Protein AF-A0A7S3PUD4-F1 (afdb_monomer_lite)

Secondary structure (DSSP, 8-state):
---HHHHIIIIIIIHHHHHHHHHHHHHHHHHHH-SSSHHHHHHHHHHHHHHHHHHHHHHHHHHHHHH-BPPPEEEPBPPTT-----TTSSB-EEE-TTS-EEE-TT-SSS-TT-EEEEEPHHHHHT-TT--S-SEEEETTS-B-SHHHHHHHHHHHHHHHHHHHHHH--PPPTT---TT-HHHHHHHHHHHHH---S-S--HHHHHHH-THHHHHHHHHHHHHHHHHHHHHHHHHHHHHHHTTT-TTT--HHHHHHHHHHHHHHHHHHHHHHHHHHHHH-HHHHHHHHTTHHHHHHHHHHHHHHHHHHHHT-TTS---STTTTTS----

Foldseek 3Di:
DDDPVVCCCVCPVVVVVVVVPQQPVVLVQQCQQCVLQNLQSSLLSCLVQLQCLLCVLVLLVVQLVVQWFDFDAQAAADDPPDPDPPLQHHFDWDADPVRWIFTDPSHPTDDGGFTWDWDAPVNCLVVVVHPPHTHITGPPRIDSSNVVSVVVVVVVVVVVRVVCVVPDDHDDPLDDDPVDPVRSVVVVVCVVVVCPPPPDDPCCCCPVHCVNVVVVVLVVVVCCVLVVCLVCQLVCLCVVPCVVCVPQSHSVNSSNVSSVSSNVSSVCSNVLSVVCSVQDDVVSSVVVVVVVVVVVCVLVVLVVLLVVVVVCVDDDDDCVSVSSHPPHD

InterPro domains:
  IPR036259 MFS transporter superfamily [SSF103473] (2-64)
  IPR036259 MFS transporter superfamily [SSF103473] (144-302)
  IPR052983 Major Facilitator Superfamily Riboflavin Transporter [PTHR43385] (6-287)

Sequence (329 aa):
MHSLPLVYLGYGLFGGIGWGLMYLAPVTTVMKFFPDKRGLATGISLSAFGVGAALAPSLIDAALDFFFIAPEFIGPLKSIGSNVDTVNQFVDLATLSDGSQVISETSQLGTAGDHVVVATDKDLLRLPHITSGPGVYAIESGNNGTAQSLGVLGIFYGILGTLGSRLMKVPHPEWVPVWDKQISDEIKESSKVSNNNAGLEANYVTTNTLQYPLLWLAVFGNATGGLALLSSSKLMMTDIWADLAPDIVTSSFATGYVSSLGIGMALGRFGWAAMSDRLGRKNTYALFGLGIPIVGLAPTLCHTSIDTVSGLQGMNSNVLPMLATFYGG

Radius of gyration: 27.94 Å; chains: 1; bounding box: 64×55×84 Å

pLDDT: mean 72.75, std 13.71, range [28.3, 91.38]

Organism: NCBI:txid122233

Structure (mmCIF, N/CA/C/O backbone):
data_AF-A0A7S3PUD4-F1
#
_entry.id   AF-A0A7S3PUD4-F1
#
loop_
_atom_site.group_PDB
_atom_site.id
_atom_site.type_symbol
_atom_site.label_atom_id
_atom_site.label_alt_id
_atom_site.label_comp_id
_atom_site.label_asym_id
_atom_site.label_entity_id
_atom_site.label_seq_id
_atom_site.pdbx_PDB_ins_code
_atom_site.Cartn_x
_atom_site.Cartn_y
_atom_site.Cartn_z
_atom_site.occupancy
_atom_site.B_iso_or_equiv
_atom_site.auth_seq_id
_atom_site.auth_comp_id
_atom_site.auth_asym_id
_atom_site.auth_atom_id
_atom_site.pdbx_PDB_model_num
ATOM 1 N N . MET A 1 1 ? -3.902 -15.412 23.819 1.00 42.22 1 MET A N 1
ATOM 2 C CA . MET A 1 1 ? -2.611 -14.684 23.980 1.00 42.22 1 MET A CA 1
ATOM 3 C C . MET A 1 1 ? -2.106 -14.176 22.630 1.00 42.22 1 MET A C 1
ATOM 5 O O . MET A 1 1 ? -1.757 -14.983 21.777 1.00 42.22 1 MET A O 1
ATOM 9 N N . HIS A 1 2 ? -2.069 -12.859 22.420 1.00 61.97 2 HIS A N 1
ATOM 10 C CA . HIS A 1 2 ? -1.550 -12.249 21.188 1.00 61.97 2 HIS A CA 1
ATOM 11 C C . HIS A 1 2 ? -0.042 -11.982 21.330 1.00 61.97 2 HIS A C 1
ATOM 13 O O . HIS A 1 2 ? 0.381 -11.336 22.284 1.00 61.97 2 HIS A O 1
ATOM 19 N N . SER A 1 3 ? 0.781 -12.499 20.410 1.00 78.50 3 SER A N 1
ATOM 20 C CA . SER A 1 3 ? 2.247 -12.381 20.466 1.00 78.50 3 SER A CA 1
ATOM 21 C C . SER A 1 3 ? 2.754 -11.329 19.481 1.00 78.50 3 SER A C 1
ATOM 23 O O . SER A 1 3 ? 2.718 -11.540 18.267 1.00 78.50 3 SER A O 1
ATOM 25 N N . LEU A 1 4 ? 3.264 -10.209 20.004 1.00 82.25 4 LEU A N 1
ATOM 26 C CA . LEU A 1 4 ? 3.878 -9.141 19.205 1.00 82.25 4 LEU A CA 1
ATOM 27 C C . LEU A 1 4 ? 5.005 -9.657 18.284 1.00 82.25 4 LEU A C 1
ATOM 29 O O . LEU A 1 4 ? 4.974 -9.336 17.096 1.00 82.25 4 LEU A O 1
ATOM 33 N N . PRO A 1 5 ? 5.954 -10.503 18.744 1.00 87.50 5 PRO A N 1
ATOM 34 C CA . PRO A 1 5 ? 6.977 -11.077 17.866 1.00 87.50 5 PRO A CA 1
ATOM 35 C C . PRO A 1 5 ? 6.418 -11.810 16.642 1.00 87.50 5 PRO A C 1
ATOM 37 O O . PRO A 1 5 ? 6.989 -11.720 15.557 1.00 87.50 5 PRO A O 1
ATOM 40 N N . LEU A 1 6 ? 5.287 -12.507 16.792 1.00 84.88 6 LEU A N 1
ATOM 41 C CA . LEU A 1 6 ? 4.667 -13.236 15.688 1.00 84.88 6 LEU A CA 1
ATOM 42 C C . LEU A 1 6 ? 4.062 -12.284 14.647 1.00 84.88 6 LEU A C 1
ATOM 44 O O . LEU A 1 6 ? 4.113 -12.574 13.455 1.00 84.88 6 LEU A O 1
ATOM 48 N N . VAL A 1 7 ? 3.558 -11.124 15.080 1.00 83.19 7 VAL A N 1
ATOM 49 C CA . VAL A 1 7 ? 3.086 -10.058 14.183 1.00 83.19 7 VAL A CA 1
ATOM 50 C C . VAL A 1 7 ? 4.252 -9.498 13.366 1.00 83.19 7 VAL A C 1
ATOM 52 O O . VAL A 1 7 ? 4.140 -9.406 12.146 1.00 83.19 7 VAL A O 1
ATOM 55 N N . TYR A 1 8 ? 5.397 -9.204 13.992 1.00 85.81 8 TYR A N 1
ATOM 56 C CA . TYR A 1 8 ? 6.594 -8.750 13.267 1.00 85.81 8 TYR A CA 1
ATOM 57 C C . TYR A 1 8 ? 7.108 -9.791 12.271 1.00 85.81 8 TYR A C 1
ATOM 59 O O . TYR A 1 8 ? 7.501 -9.452 11.154 1.00 85.81 8 TYR A O 1
ATOM 67 N N . LEU A 1 9 ? 7.090 -11.064 12.658 1.00 89.00 9 LEU A N 1
ATOM 68 C CA . LEU A 1 9 ? 7.538 -12.157 11.804 1.00 89.00 9 LEU A CA 1
ATOM 69 C C . LEU A 1 9 ? 6.575 -12.372 10.622 1.00 89.00 9 LEU A C 1
ATOM 71 O O . LEU A 1 9 ? 7.013 -12.486 9.479 1.00 89.00 9 LEU A O 1
ATOM 75 N N . GLY A 1 10 ? 5.266 -12.372 10.872 1.00 84.50 10 GLY A N 1
ATOM 76 C CA . GLY A 1 10 ? 4.239 -12.520 9.841 1.00 84.50 10 GLY A CA 1
ATOM 77 C C . GLY A 1 10 ? 4.164 -11.318 8.900 1.00 84.50 10 GLY A C 1
ATOM 78 O O . GLY A 1 10 ? 4.456 -11.429 7.709 1.00 84.50 10 GLY A O 1
ATOM 79 N N . TYR A 1 11 ? 3.787 -10.156 9.431 1.00 81.12 11 TYR A N 1
ATOM 80 C CA . TYR A 1 11 ? 3.551 -8.953 8.630 1.00 81.12 11 TYR A CA 1
ATOM 81 C C . TYR A 1 11 ? 4.844 -8.310 8.133 1.00 81.12 11 TYR A C 1
ATOM 83 O O . TYR A 1 11 ? 4.896 -7.843 6.999 1.00 81.12 11 TYR A O 1
ATOM 91 N N . GLY A 1 12 ? 5.890 -8.293 8.961 1.00 83.50 12 GLY A N 1
ATOM 92 C CA . GLY A 1 12 ? 7.167 -7.680 8.606 1.00 83.50 12 GLY A CA 1
ATOM 93 C C . GLY A 1 12 ? 7.990 -8.570 7.680 1.00 83.50 12 GLY A C 1
ATOM 94 O O . GLY A 1 12 ? 8.194 -8.237 6.513 1.00 83.50 12 GLY A O 1
ATOM 95 N N . LEU A 1 13 ? 8.467 -9.709 8.192 1.00 87.12 13 LEU A N 1
ATOM 96 C CA . LEU A 1 13 ? 9.413 -10.554 7.456 1.00 87.12 13 LEU A CA 1
ATOM 97 C C . LEU A 1 13 ? 8.758 -11.241 6.250 1.00 87.12 13 LEU A C 1
ATOM 99 O O . LEU A 1 13 ? 9.215 -11.059 5.120 1.00 87.12 13 LEU A O 1
ATOM 103 N N . PHE A 1 14 ? 7.691 -12.017 6.461 1.00 87.00 14 PHE A N 1
ATOM 104 C CA . PHE A 1 14 ? 7.055 -12.745 5.357 1.00 87.00 14 PHE A CA 1
ATOM 105 C C . PHE A 1 14 ? 6.316 -11.818 4.391 1.00 87.00 14 PHE A C 1
ATOM 107 O O . PHE A 1 14 ? 6.424 -12.006 3.176 1.00 87.00 14 PHE A O 1
ATOM 114 N N . GLY A 1 15 ? 5.640 -10.786 4.905 1.00 82.69 15 GLY A N 1
ATOM 115 C CA . GLY A 1 15 ? 5.039 -9.741 4.074 1.00 82.69 15 GLY A CA 1
ATOM 116 C C . GLY A 1 15 ? 6.066 -9.054 3.166 1.00 82.69 15 GLY A C 1
ATOM 117 O O . GLY A 1 15 ? 5.843 -8.936 1.959 1.00 82.69 15 GLY A O 1
ATOM 118 N N . GLY A 1 16 ? 7.233 -8.689 3.709 1.00 82.81 16 GLY A N 1
ATOM 119 C CA . GLY A 1 16 ? 8.318 -8.066 2.947 1.00 82.81 16 GLY A CA 1
ATOM 120 C C . GLY A 1 16 ? 8.902 -8.967 1.855 1.00 82.81 16 GLY A C 1
ATOM 121 O O . GLY A 1 16 ? 9.099 -8.519 0.722 1.00 82.81 16 GLY A O 1
ATOM 122 N N . ILE A 1 17 ? 9.129 -10.251 2.156 1.00 86.44 17 ILE A N 1
ATOM 123 C CA . ILE A 1 17 ? 9.617 -11.230 1.168 1.00 86.44 17 ILE A CA 1
ATOM 124 C C . ILE A 1 17 ? 8.608 -11.386 0.024 1.00 86.44 17 ILE A C 1
ATOM 126 O O . ILE A 1 17 ? 8.995 -11.348 -1.146 1.00 86.44 17 ILE A O 1
ATOM 130 N N . GLY A 1 18 ? 7.316 -11.511 0.346 1.00 81.56 18 GLY A N 1
ATOM 131 C CA . GLY A 1 18 ? 6.255 -11.632 -0.655 1.00 81.56 18 GLY A CA 1
ATOM 132 C C . GLY A 1 18 ? 6.216 -10.437 -1.608 1.00 81.56 18 GLY A C 1
ATOM 133 O O . GLY A 1 18 ? 6.180 -10.614 -2.827 1.00 81.56 18 GLY A O 1
ATOM 134 N N . TRP A 1 19 ? 6.314 -9.221 -1.066 1.00 80.19 19 TRP A N 1
ATOM 135 C CA . TRP A 1 19 ? 6.309 -7.994 -1.866 1.00 80.19 19 TRP A CA 1
ATOM 136 C C . TRP A 1 19 ? 7.501 -7.920 -2.834 1.00 80.19 19 TRP A C 1
ATOM 138 O O . TRP A 1 19 ? 7.338 -7.546 -3.997 1.00 80.19 19 TRP A O 1
ATOM 148 N N . GLY A 1 20 ? 8.690 -8.344 -2.390 1.00 76.19 20 GLY A N 1
ATOM 149 C CA . GLY A 1 20 ? 9.907 -8.352 -3.208 1.00 76.19 20 GLY A CA 1
ATOM 150 C C . GLY A 1 20 ? 9.848 -9.292 -4.418 1.00 76.19 20 GLY A C 1
ATOM 151 O O . GLY A 1 20 ? 10.374 -8.957 -5.481 1.00 76.19 20 GLY A O 1
ATOM 152 N N . LEU A 1 21 ? 9.177 -10.440 -4.292 1.00 79.31 21 LEU A N 1
ATOM 153 C CA . LEU A 1 21 ? 9.118 -11.453 -5.352 1.00 79.31 21 LEU A CA 1
ATOM 154 C C . LEU A 1 21 ? 8.231 -11.047 -6.538 1.00 79.31 21 LEU A C 1
ATOM 156 O O . LEU A 1 21 ? 8.494 -11.458 -7.668 1.00 79.31 21 LEU A O 1
ATOM 160 N N . MET A 1 22 ? 7.181 -10.255 -6.308 1.00 76.06 22 MET A N 1
ATOM 161 C CA . MET A 1 22 ? 6.125 -10.073 -7.311 1.00 76.06 22 MET A CA 1
ATOM 162 C C . MET A 1 22 ? 6.401 -8.965 -8.336 1.00 76.06 22 MET A C 1
ATOM 164 O O . MET A 1 22 ? 5.935 -9.067 -9.471 1.00 76.06 22 MET A O 1
ATOM 168 N N . TYR A 1 23 ? 7.140 -7.904 -7.988 1.00 79.81 23 TYR A N 1
ATOM 169 C CA . TYR A 1 23 ? 7.169 -6.704 -8.840 1.00 79.81 23 TYR A CA 1
ATOM 170 C C . TYR A 1 23 ? 8.322 -6.634 -9.849 1.00 79.81 23 TYR A C 1
ATOM 172 O O . TYR A 1 23 ? 8.166 -6.051 -10.924 1.00 79.81 23 TYR A O 1
ATOM 180 N N . LEU A 1 24 ? 9.496 -7.185 -9.527 1.00 78.88 24 LEU A N 1
ATOM 181 C CA . LEU A 1 24 ? 10.709 -6.903 -10.302 1.00 78.88 24 LEU A CA 1
ATOM 182 C C . LEU A 1 24 ? 10.690 -7.573 -11.689 1.00 78.88 24 LEU A C 1
ATOM 184 O O . LEU A 1 24 ? 11.075 -6.971 -12.697 1.00 78.88 24 LEU A O 1
ATOM 188 N N . ALA A 1 25 ? 10.209 -8.814 -11.755 1.00 81.81 25 ALA A N 1
ATOM 189 C CA . ALA A 1 25 ? 10.142 -9.603 -12.984 1.00 81.81 25 ALA A CA 1
ATOM 190 C C . ALA A 1 25 ? 9.245 -8.986 -14.085 1.00 81.81 25 ALA A C 1
ATOM 192 O O . ALA A 1 25 ? 9.721 -8.843 -15.219 1.00 81.81 25 ALA A O 1
ATOM 193 N N . PRO A 1 26 ? 7.992 -8.564 -13.813 1.00 84.12 26 PRO A N 1
ATOM 194 C CA . PRO A 1 26 ? 7.149 -7.970 -14.850 1.00 84.12 26 PRO A CA 1
ATOM 195 C C . PRO A 1 26 ? 7.685 -6.617 -15.335 1.00 84.12 26 PRO A C 1
ATOM 197 O O . PRO A 1 26 ? 7.744 -6.385 -16.542 1.00 84.12 26 PRO A O 1
ATOM 200 N N . VAL A 1 27 ? 8.161 -5.750 -14.431 1.00 84.31 27 VAL A N 1
ATOM 201 C CA . VAL A 1 27 ? 8.680 -4.418 -14.799 1.00 84.31 27 VAL A CA 1
ATOM 202 C C . VAL A 1 27 ? 9.905 -4.531 -15.711 1.00 84.31 27 VAL A C 1
ATOM 204 O O . VAL A 1 27 ? 9.998 -3.840 -16.728 1.00 84.31 27 VAL A O 1
ATOM 207 N N . THR A 1 28 ? 10.833 -5.436 -15.390 1.00 83.00 28 THR A N 1
ATOM 208 C CA . THR A 1 28 ? 12.025 -5.665 -16.223 1.00 83.00 28 THR A CA 1
ATOM 209 C C . THR A 1 28 ? 11.694 -6.280 -17.578 1.00 83.00 28 THR A C 1
ATOM 211 O O . THR A 1 28 ? 12.360 -5.971 -18.566 1.00 83.00 28 THR A O 1
ATOM 214 N N . THR A 1 29 ? 10.644 -7.097 -17.657 1.00 86.06 29 THR A N 1
ATOM 215 C CA . THR A 1 29 ? 10.193 -7.704 -18.914 1.00 86.06 29 THR A CA 1
ATOM 216 C C . THR A 1 29 ? 9.540 -6.676 -19.836 1.00 86.06 29 THR A C 1
ATOM 218 O O . THR A 1 29 ? 9.864 -6.642 -21.022 1.00 86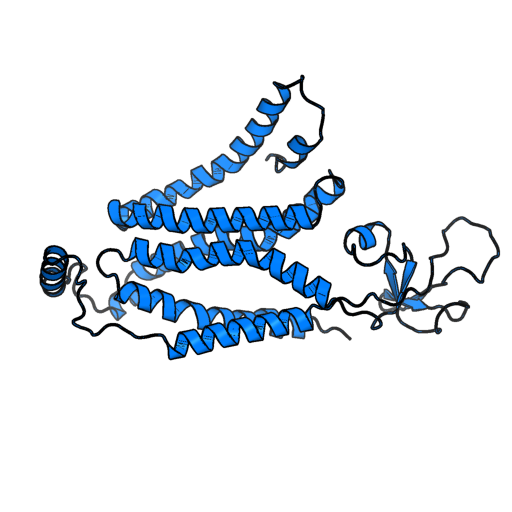.06 29 THR A O 1
ATOM 221 N N . VAL A 1 30 ? 8.711 -5.771 -19.306 1.00 87.19 30 VAL A N 1
ATOM 222 C CA . VAL A 1 30 ? 8.098 -4.686 -20.097 1.00 87.19 30 VAL A CA 1
ATOM 223 C C . VAL A 1 30 ? 9.162 -3.782 -20.726 1.00 87.19 30 VAL A C 1
ATOM 225 O O . VAL A 1 30 ? 9.064 -3.452 -21.905 1.00 87.19 30 VAL A O 1
ATOM 228 N N . MET A 1 31 ? 10.232 -3.450 -19.995 1.00 83.25 31 MET A N 1
ATOM 229 C CA . MET A 1 31 ? 11.339 -2.648 -20.541 1.00 83.25 31 MET A CA 1
ATOM 230 C C . MET A 1 31 ? 12.009 -3.274 -21.769 1.00 83.25 31 MET A C 1
ATOM 232 O O . MET A 1 31 ? 12.546 -2.546 -22.605 1.00 83.25 31 MET A O 1
ATOM 236 N N . LYS A 1 32 ? 11.998 -4.608 -21.885 1.00 83.38 32 LYS A N 1
ATOM 237 C CA . LYS A 1 32 ? 12.574 -5.315 -23.036 1.00 83.38 32 LYS A CA 1
ATOM 238 C C . LYS A 1 32 ? 11.686 -5.216 -24.280 1.00 83.38 32 LYS A C 1
ATOM 240 O O . LYS A 1 32 ? 12.221 -5.182 -25.379 1.00 83.38 32 LYS A O 1
ATOM 245 N N . PHE A 1 33 ? 10.365 -5.136 -24.109 1.00 84.44 33 PHE A N 1
ATOM 246 C CA . PHE A 1 33 ? 9.403 -4.965 -25.207 1.00 84.44 33 PHE A CA 1
ATOM 247 C C . PHE A 1 33 ? 9.291 -3.524 -25.720 1.00 84.44 33 PHE A C 1
ATOM 249 O O . PHE A 1 33 ? 8.680 -3.302 -26.755 1.00 84.44 33 PHE A O 1
ATOM 256 N N . PHE A 1 34 ? 9.841 -2.536 -25.013 1.00 85.50 34 PHE A N 1
ATOM 257 C CA . PHE A 1 34 ? 9.769 -1.126 -25.417 1.00 85.50 34 PHE A CA 1
ATOM 258 C C . PHE A 1 34 ? 11.143 -0.455 -25.276 1.00 85.50 34 PHE A C 1
ATOM 260 O O . PHE A 1 34 ? 11.353 0.342 -24.360 1.00 85.50 34 PHE A O 1
ATOM 267 N N . PRO A 1 35 ? 12.124 -0.807 -26.128 1.00 75.81 35 PRO A N 1
ATOM 268 C CA . PRO A 1 35 ? 13.488 -0.293 -26.058 1.00 75.81 35 PRO A CA 1
ATOM 269 C C . PRO A 1 35 ? 13.595 1.196 -26.411 1.00 75.81 35 PRO A C 1
ATOM 271 O O . PRO A 1 35 ? 14.503 1.856 -25.913 1.00 75.81 35 PRO A O 1
ATOM 274 N N . ASP A 1 36 ? 12.666 1.703 -27.218 1.00 78.69 36 ASP A N 1
ATOM 275 C CA . ASP A 1 36 ? 12.532 3.089 -27.674 1.00 78.69 36 ASP A CA 1
ATOM 276 C C . ASP A 1 36 ? 11.853 3.988 -26.629 1.00 78.69 36 ASP A C 1
ATOM 278 O O . ASP A 1 36 ? 12.260 5.129 -26.428 1.00 78.69 36 ASP A O 1
ATOM 282 N N . LYS A 1 37 ? 10.851 3.459 -25.917 1.00 81.00 37 LYS A N 1
ATOM 283 C CA . LYS A 1 37 ? 10.023 4.195 -24.940 1.00 81.00 37 LYS A CA 1
ATOM 284 C C . LYS A 1 37 ? 10.052 3.545 -23.561 1.00 81.00 37 LYS A C 1
ATOM 286 O O . LYS A 1 37 ? 9.019 3.251 -22.950 1.00 81.00 37 LYS A O 1
ATOM 291 N N . ARG A 1 38 ? 11.268 3.272 -23.074 1.00 79.62 38 ARG A N 1
ATOM 292 C CA . ARG A 1 38 ? 11.493 2.585 -21.789 1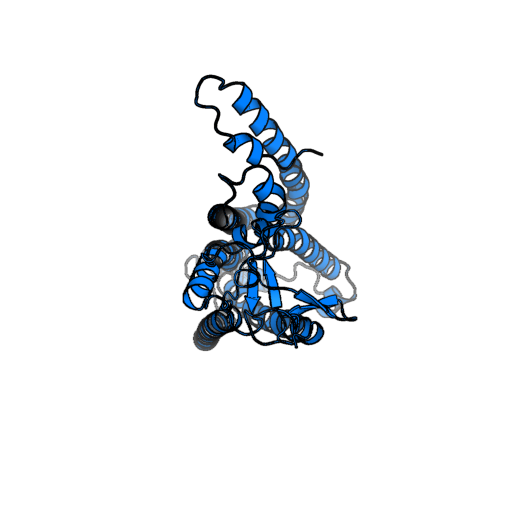.00 79.62 38 ARG A CA 1
ATOM 293 C C . ARG A 1 38 ? 10.876 3.355 -20.619 1.00 79.62 38 ARG A C 1
ATOM 295 O O . ARG A 1 38 ? 10.351 2.722 -19.701 1.00 79.62 38 ARG A O 1
ATOM 302 N N . GLY A 1 39 ? 10.934 4.690 -20.633 1.00 80.62 39 GLY A N 1
ATOM 303 C CA . GLY A 1 39 ? 10.330 5.529 -19.601 1.00 80.62 39 GLY A CA 1
ATOM 304 C C . GLY A 1 39 ? 8.817 5.369 -19.587 1.00 80.62 39 GLY A C 1
ATOM 305 O O . GLY A 1 39 ? 8.272 4.928 -18.580 1.00 80.62 39 GLY A O 1
ATOM 306 N N . LEU A 1 40 ? 8.138 5.615 -20.708 1.00 84.81 40 LEU A N 1
ATOM 307 C CA . LEU A 1 40 ? 6.682 5.493 -20.814 1.00 84.81 40 LEU A CA 1
ATOM 308 C C . LEU A 1 40 ? 6.175 4.090 -20.452 1.00 84.81 40 LEU A C 1
ATOM 310 O O . LEU A 1 40 ? 5.228 3.961 -19.676 1.00 84.81 40 LEU A O 1
ATOM 314 N N . ALA A 1 41 ? 6.818 3.035 -20.959 1.00 86.44 41 ALA A N 1
ATOM 315 C CA . ALA A 1 41 ? 6.402 1.658 -20.701 1.00 86.44 41 ALA A CA 1
ATOM 316 C C . ALA A 1 41 ? 6.529 1.276 -19.213 1.00 86.44 41 ALA A C 1
ATOM 318 O O . ALA A 1 41 ? 5.640 0.631 -18.645 1.00 86.44 41 ALA A O 1
ATOM 319 N N . THR A 1 42 ? 7.605 1.721 -18.551 1.00 86.00 42 THR A N 1
ATOM 320 C CA . THR A 1 42 ? 7.763 1.542 -17.097 1.00 86.00 42 THR A CA 1
ATOM 321 C C . THR A 1 42 ? 6.798 2.411 -16.305 1.00 86.00 42 THR A C 1
ATOM 323 O O . THR A 1 42 ? 6.217 1.923 -15.342 1.00 86.00 42 THR A O 1
ATOM 326 N N . GLY A 1 43 ? 6.558 3.655 -16.722 1.00 86.50 43 GLY A N 1
ATOM 327 C CA . GLY A 1 43 ? 5.594 4.559 -16.095 1.00 86.50 43 GLY A CA 1
ATOM 328 C C . GLY A 1 43 ? 4.173 4.013 -16.095 1.00 86.50 43 GLY A C 1
ATOM 329 O O . GLY A 1 43 ? 3.540 3.978 -15.042 1.00 86.50 43 GLY A O 1
ATOM 330 N N . ILE A 1 44 ? 3.701 3.514 -17.242 1.00 89.69 44 ILE A N 1
ATOM 331 C CA . ILE A 1 44 ? 2.393 2.854 -17.365 1.00 89.69 44 ILE A CA 1
ATOM 332 C C . ILE A 1 44 ? 2.335 1.628 -16.451 1.00 89.69 44 ILE A C 1
ATOM 334 O O . ILE A 1 44 ? 1.401 1.498 -15.664 1.00 89.69 44 ILE A O 1
ATOM 338 N N . SER A 1 45 ? 3.357 0.771 -16.480 1.00 88.94 45 SER A N 1
ATOM 339 C CA . SER A 1 45 ? 3.390 -0.438 -15.643 1.00 88.94 45 SER A CA 1
ATOM 340 C C . SER A 1 45 ? 3.375 -0.110 -14.148 1.00 88.94 45 SER A C 1
ATOM 342 O O . SER A 1 45 ? 2.647 -0.730 -13.379 1.00 88.94 45 SER A O 1
ATOM 344 N N . LEU A 1 46 ? 4.144 0.895 -13.724 1.00 87.12 46 LEU A N 1
ATOM 345 C CA . LEU A 1 46 ? 4.221 1.319 -12.327 1.00 87.12 46 LEU A CA 1
ATOM 346 C C . LEU A 1 46 ? 3.012 2.157 -11.890 1.00 87.12 46 LEU A C 1
ATOM 348 O O . LEU A 1 46 ? 2.772 2.273 -10.689 1.00 87.12 46 LEU A O 1
ATOM 352 N N . SER A 1 47 ? 2.241 2.734 -12.818 1.00 90.00 47 SER A N 1
ATOM 353 C CA . SER A 1 47 ? 0.989 3.435 -12.493 1.00 90.00 47 SER A CA 1
ATOM 354 C C . SER A 1 47 ? -0.048 2.497 -11.863 1.00 90.00 47 SER A C 1
ATOM 356 O O . SER A 1 47 ? -0.844 2.944 -11.038 1.00 90.00 47 SER A O 1
ATOM 358 N N . ALA A 1 48 ? 0.045 1.187 -12.133 1.00 88.38 48 ALA A N 1
ATOM 359 C CA . ALA A 1 48 ? -0.765 0.158 -11.485 1.00 88.38 48 ALA A CA 1
ATOM 360 C C . ALA A 1 48 ? -0.621 0.159 -9.952 1.00 88.38 48 ALA A C 1
ATOM 362 O O . ALA A 1 48 ? -1.588 -0.140 -9.260 1.00 88.38 48 ALA A O 1
ATOM 363 N N . PHE A 1 49 ? 0.535 0.563 -9.403 1.00 85.38 49 PHE A N 1
ATOM 364 C CA . PHE A 1 49 ? 0.690 0.747 -7.955 1.00 85.38 49 PHE A CA 1
ATOM 365 C C . PHE A 1 49 ? -0.146 1.907 -7.416 1.00 85.38 49 PHE A C 1
ATOM 367 O O . PHE A 1 49 ? -0.690 1.799 -6.323 1.00 85.38 49 PHE A O 1
ATOM 374 N N . GLY A 1 50 ? -0.268 3.002 -8.174 1.00 85.38 50 GLY A N 1
ATOM 375 C CA . GLY A 1 50 ? -1.114 4.134 -7.794 1.00 85.38 50 GLY A CA 1
ATOM 376 C C . GLY A 1 50 ? -2.599 3.778 -7.864 1.00 85.38 50 GLY A C 1
ATOM 377 O O . GLY A 1 50 ? -3.339 4.044 -6.924 1.00 85.38 50 GLY A O 1
ATOM 378 N N . VAL A 1 51 ? -3.020 3.076 -8.922 1.00 89.06 51 VAL A N 1
ATOM 379 C CA . VAL A 1 51 ? -4.396 2.554 -9.036 1.00 89.06 51 VAL A CA 1
ATOM 380 C C . VAL A 1 51 ? -4.693 1.538 -7.927 1.00 89.06 51 VAL A C 1
ATOM 382 O O . VAL A 1 51 ? -5.755 1.585 -7.316 1.00 89.06 51 VAL A O 1
ATOM 385 N N . GLY A 1 52 ? -3.741 0.657 -7.612 1.00 88.00 52 GLY A N 1
ATOM 386 C CA . GLY A 1 52 ? -3.850 -0.286 -6.500 1.00 88.00 52 GLY A CA 1
ATOM 387 C C . GLY A 1 52 ? -3.998 0.422 -5.155 1.00 88.00 52 GLY A C 1
ATOM 388 O O . GLY A 1 52 ? -4.900 0.085 -4.399 1.00 88.00 52 GLY A O 1
ATOM 389 N N . ALA A 1 53 ? -3.186 1.446 -4.886 1.00 85.69 53 ALA A N 1
ATOM 390 C CA . ALA A 1 53 ? -3.320 2.288 -3.696 1.00 85.69 53 ALA A CA 1
ATOM 391 C C . ALA A 1 53 ? -4.658 3.040 -3.644 1.00 85.69 53 ALA A C 1
ATOM 393 O O . ALA A 1 53 ? -5.158 3.311 -2.557 1.00 85.69 53 ALA A O 1
ATOM 394 N N . ALA A 1 54 ? -5.241 3.348 -4.807 1.00 87.94 54 ALA A N 1
ATOM 395 C CA . ALA A 1 54 ? -6.533 4.006 -4.885 1.00 87.94 54 ALA A CA 1
ATOM 396 C C . ALA A 1 54 ? -7.706 3.071 -4.555 1.00 87.94 54 ALA A C 1
ATOM 398 O O . ALA A 1 54 ? -8.675 3.490 -3.938 1.00 87.94 54 ALA A O 1
ATOM 399 N N . LEU A 1 55 ? -7.625 1.804 -4.966 1.00 89.75 55 LEU A N 1
ATOM 400 C CA . LEU A 1 55 ? -8.712 0.834 -4.806 1.00 89.75 55 LEU A CA 1
ATOM 401 C C . LEU A 1 55 ? -8.597 0.002 -3.523 1.00 89.75 55 LEU A C 1
ATOM 403 O O . LEU A 1 55 ? -9.613 -0.400 -2.956 1.00 89.75 55 LEU A O 1
ATOM 407 N N . ALA A 1 56 ? -7.373 -0.277 -3.068 1.00 88.00 56 ALA A N 1
ATOM 408 C CA . ALA A 1 56 ? -7.119 -1.190 -1.958 1.00 88.00 56 ALA A CA 1
ATOM 409 C C . ALA A 1 56 ? -7.835 -0.792 -0.658 1.00 88.00 56 ALA A C 1
ATOM 411 O O . ALA A 1 56 ? -8.443 -1.682 -0.070 1.00 88.00 56 ALA A O 1
ATOM 412 N N . PRO A 1 57 ? -7.844 0.483 -0.214 1.00 86.12 57 PRO A N 1
ATOM 413 C CA . PRO A 1 57 ? -8.537 0.861 1.016 1.00 86.12 57 PRO A CA 1
ATOM 414 C C . PRO A 1 57 ? -10.027 0.496 0.996 1.00 86.12 57 PRO A C 1
ATOM 416 O O . PRO A 1 57 ? -10.511 -0.118 1.937 1.00 86.12 57 PRO A O 1
ATOM 419 N N . SER A 1 58 ? -10.734 0.777 -0.104 1.00 84.88 58 SER A N 1
ATOM 420 C CA . SER A 1 58 ? -12.162 0.456 -0.236 1.00 84.88 58 SER A CA 1
ATOM 421 C C . SER A 1 58 ? -12.434 -1.048 -0.288 1.00 84.88 58 SER A C 1
ATOM 423 O O . SER A 1 58 ? -13.407 -1.518 0.292 1.00 84.88 58 SER A O 1
ATOM 425 N N . LEU A 1 59 ? -11.576 -1.813 -0.970 1.00 88.31 59 LEU A N 1
ATOM 426 C CA . LEU A 1 59 ? -11.678 -3.275 -1.017 1.00 88.31 59 LEU A CA 1
ATOM 427 C C . LEU A 1 59 ? -11.385 -3.920 0.342 1.00 88.31 59 LEU A C 1
ATOM 429 O O . LEU A 1 59 ? -12.041 -4.894 0.701 1.00 88.31 59 LEU A O 1
ATOM 433 N N . ILE A 1 60 ? -10.408 -3.391 1.083 1.00 87.19 60 ILE A N 1
ATOM 434 C CA . ILE A 1 60 ? -10.054 -3.870 2.422 1.00 87.19 60 ILE A CA 1
ATOM 435 C C . ILE A 1 60 ? -11.185 -3.563 3.400 1.00 87.19 60 ILE A C 1
ATOM 437 O O . ILE A 1 60 ? -11.618 -4.483 4.085 1.00 87.19 60 ILE A O 1
ATOM 441 N N . ASP A 1 61 ? -11.685 -2.323 3.429 1.00 83.88 61 ASP A N 1
ATOM 442 C CA . ASP A 1 61 ? -12.795 -1.927 4.305 1.00 83.88 61 ASP A CA 1
ATOM 443 C C . ASP A 1 61 ? -14.029 -2.816 4.019 1.00 83.88 61 ASP A C 1
ATOM 445 O O . ASP A 1 61 ? -14.564 -3.441 4.929 1.00 83.88 61 ASP A O 1
ATOM 449 N N . ALA A 1 62 ? -14.391 -3.026 2.746 1.00 86.06 62 ALA A N 1
ATOM 450 C CA . ALA A 1 62 ? -15.503 -3.912 2.376 1.00 86.06 62 ALA A CA 1
ATOM 451 C C . ALA A 1 62 ? -15.287 -5.388 2.773 1.00 86.06 62 ALA A C 1
ATOM 453 O O . ALA A 1 62 ? -16.239 -6.084 3.127 1.00 86.06 62 ALA A O 1
ATOM 454 N N . ALA A 1 63 ? -14.051 -5.892 2.697 1.00 88.12 63 ALA A N 1
ATOM 455 C CA . ALA A 1 63 ? -13.737 -7.254 3.120 1.00 88.12 63 ALA A CA 1
ATOM 456 C C . ALA A 1 63 ? -13.811 -7.402 4.647 1.00 88.12 63 ALA A C 1
ATOM 458 O O . ALA A 1 63 ? -14.332 -8.402 5.137 1.00 88.12 63 ALA A O 1
ATOM 459 N N . LEU A 1 64 ? -13.314 -6.410 5.394 1.00 87.44 64 LEU A N 1
ATOM 460 C CA . LEU A 1 64 ? -13.421 -6.374 6.853 1.00 87.44 64 LEU A CA 1
ATOM 461 C C . LEU A 1 64 ? -14.888 -6.369 7.285 1.00 87.44 64 LEU A C 1
ATOM 463 O O . LEU A 1 64 ? -15.261 -7.211 8.096 1.00 87.44 64 LEU A O 1
ATOM 467 N N . ASP A 1 65 ? -15.719 -5.526 6.669 1.00 84.88 65 ASP A N 1
ATOM 468 C CA . ASP A 1 65 ? -17.158 -5.451 6.945 1.00 84.88 65 ASP A CA 1
ATOM 469 C C . ASP A 1 65 ? -17.864 -6.790 6.698 1.00 84.88 65 ASP A C 1
ATOM 471 O O . ASP A 1 65 ? -18.737 -7.194 7.464 1.00 84.88 65 ASP A O 1
ATOM 475 N N . PHE A 1 66 ? -17.471 -7.510 5.642 1.00 87.69 66 PHE A N 1
ATOM 476 C CA . PHE A 1 66 ? -18.072 -8.796 5.293 1.00 87.69 66 PHE A CA 1
ATOM 477 C C . PHE A 1 66 ? -17.754 -9.909 6.304 1.00 87.69 66 PHE A C 1
ATOM 479 O O . PHE A 1 66 ? -18.595 -10.773 6.552 1.00 87.69 66 PHE A O 1
ATOM 486 N N . PHE A 1 67 ? -16.547 -9.914 6.875 1.00 87.06 67 PHE A N 1
ATOM 487 C CA . PHE A 1 67 ? -16.102 -10.938 7.829 1.00 87.06 67 PHE A CA 1
ATOM 488 C C . PHE A 1 67 ? -16.225 -10.513 9.299 1.00 87.06 67 PHE A C 1
ATOM 490 O O . PHE A 1 67 ? -15.826 -11.274 10.185 1.00 87.06 67 PHE A O 1
ATOM 497 N N . PHE A 1 68 ? -16.753 -9.318 9.566 1.00 86.19 68 PHE A N 1
ATOM 498 C CA . PHE A 1 68 ? -16.876 -8.782 10.913 1.00 86.19 68 PHE A CA 1
ATOM 499 C C . PHE A 1 68 ? -17.928 -9.540 11.733 1.00 86.19 68 PHE A C 1
ATOM 501 O O . PHE A 1 68 ? -19.069 -9.729 11.311 1.00 86.19 68 PHE A O 1
ATOM 508 N N . ILE A 1 69 ? -17.546 -9.935 12.947 1.00 84.56 69 ILE A N 1
ATOM 509 C CA . ILE A 1 69 ? -18.424 -10.509 13.966 1.00 84.56 69 ILE A CA 1
ATOM 510 C C . ILE A 1 69 ? -18.286 -9.640 15.212 1.00 84.56 69 ILE A C 1
ATOM 512 O O . ILE A 1 69 ? -17.202 -9.560 15.800 1.00 84.56 69 ILE A O 1
ATOM 516 N N . ALA A 1 70 ? -19.383 -8.988 15.600 1.00 80.94 70 ALA A N 1
ATOM 517 C CA . ALA A 1 70 ? -19.404 -8.116 16.765 1.00 80.94 70 ALA A CA 1
ATOM 518 C C . ALA A 1 70 ? -19.078 -8.907 18.047 1.00 80.94 70 ALA A C 1
ATOM 520 O O . ALA A 1 70 ? -19.592 -10.015 18.214 1.00 80.94 70 ALA A O 1
ATOM 521 N N . PRO A 1 71 ? -18.239 -8.358 18.945 1.00 81.88 71 PRO A N 1
ATOM 522 C CA . PRO A 1 71 ? -17.985 -8.969 20.243 1.00 81.88 71 PRO A CA 1
ATOM 523 C C . PRO A 1 71 ? -19.243 -8.951 21.116 1.00 81.88 71 PRO A C 1
ATOM 525 O O . PRO A 1 71 ? -20.082 -8.055 21.011 1.00 81.88 71 PRO A O 1
ATOM 528 N N . GLU A 1 72 ? -19.352 -9.935 22.002 1.00 81.62 72 GLU A N 1
ATOM 529 C CA . GLU A 1 72 ? -20.456 -10.057 22.946 1.00 81.62 72 GLU A CA 1
ATOM 530 C C . GLU A 1 72 ? -20.415 -8.915 23.969 1.00 81.62 72 GLU A C 1
ATOM 532 O O . GLU A 1 72 ? -19.408 -8.682 24.648 1.00 81.62 72 GLU A O 1
ATOM 537 N N . PHE A 1 73 ? -21.529 -8.188 24.057 1.00 81.25 73 PHE A N 1
ATOM 538 C CA . PHE A 1 73 ? -21.722 -7.112 25.018 1.00 81.25 73 PHE A CA 1
ATOM 539 C C . PHE A 1 73 ? -22.235 -7.681 26.339 1.00 81.25 73 PHE A C 1
ATOM 541 O O . PHE A 1 73 ? -23.318 -8.262 26.386 1.00 81.25 73 PHE A O 1
ATOM 548 N N . ILE A 1 74 ? -21.468 -7.486 27.410 1.00 76.50 74 ILE A N 1
ATOM 549 C CA . ILE A 1 74 ? -21.796 -8.018 28.738 1.00 76.50 74 ILE A CA 1
ATOM 550 C C . ILE A 1 74 ? -22.701 -7.043 29.490 1.00 76.50 74 ILE A C 1
ATOM 552 O O . ILE A 1 74 ? -23.693 -7.443 30.097 1.00 76.50 74 ILE A O 1
ATOM 556 N N . GLY A 1 75 ? -22.372 -5.750 29.448 1.00 77.38 75 GLY A N 1
ATOM 557 C CA . GLY A 1 75 ? -23.176 -4.729 30.104 1.00 77.38 75 GLY A CA 1
ATOM 558 C C . GLY A 1 75 ? -22.480 -3.378 30.263 1.00 77.38 75 GLY A C 1
ATOM 559 O O . GLY A 1 75 ? -21.279 -3.246 30.009 1.00 77.38 75 GLY A O 1
ATOM 560 N N . PRO A 1 76 ? -23.232 -2.351 30.688 1.00 74.50 76 PRO A N 1
ATOM 561 C CA . PRO A 1 76 ? -22.701 -1.018 30.934 1.00 74.50 76 PRO A CA 1
ATOM 562 C C . PRO A 1 76 ? -21.840 -0.975 32.205 1.00 74.50 76 PRO A C 1
ATOM 564 O O . PRO A 1 76 ? -22.043 -1.727 33.163 1.00 74.50 76 PRO A O 1
ATOM 567 N N . LEU A 1 77 ? -20.884 -0.046 32.225 1.00 66.31 77 LEU A N 1
ATOM 568 C CA . LEU A 1 77 ? -20.069 0.229 33.406 1.00 66.31 77 LEU A CA 1
ATOM 569 C C . LEU A 1 77 ? -20.839 1.032 34.450 1.00 66.31 77 LEU A C 1
ATOM 571 O O . LEU A 1 77 ? -21.627 1.920 34.121 1.00 66.31 77 LEU A O 1
ATOM 575 N N . LYS A 1 78 ? -20.538 0.778 35.725 1.00 64.25 78 LYS A N 1
ATOM 576 C CA . LYS A 1 78 ? -21.019 1.609 36.828 1.00 64.25 78 LYS A CA 1
ATOM 577 C C . LYS A 1 78 ? -20.458 3.028 36.684 1.00 64.25 78 LYS A C 1
ATOM 579 O O . LYS A 1 78 ? -19.247 3.235 36.740 1.00 64.25 78 LYS A O 1
ATOM 584 N N . SER A 1 79 ? -21.335 4.016 36.512 1.00 54.00 79 SER A N 1
ATOM 585 C CA . SER A 1 79 ? -20.930 5.423 36.522 1.00 54.00 79 SER A CA 1
ATOM 586 C C . SER A 1 79 ? -20.479 5.820 37.932 1.00 54.00 79 SER A C 1
ATOM 588 O O . SER A 1 79 ? -21.210 5.630 38.909 1.00 54.00 79 SER A O 1
ATOM 590 N N . ILE A 1 80 ? -19.262 6.357 38.056 1.00 47.31 80 ILE A N 1
ATOM 591 C CA . ILE A 1 80 ? -18.725 6.876 39.319 1.00 47.31 80 ILE A CA 1
ATOM 592 C C . ILE A 1 80 ? -19.553 8.112 39.705 1.00 47.31 80 ILE A C 1
ATOM 594 O O . ILE A 1 80 ? -19.302 9.213 39.223 1.00 47.31 80 ILE A O 1
ATOM 598 N N . GLY A 1 81 ? -20.569 7.921 40.553 1.00 47.97 81 GLY A N 1
ATOM 599 C CA . GLY A 1 81 ? -21.407 9.001 41.091 1.00 47.97 81 GLY A CA 1
ATOM 600 C C . GLY A 1 81 ? -22.893 8.672 41.264 1.00 47.97 81 GLY A C 1
ATOM 601 O O . GLY A 1 81 ? -23.587 9.391 41.980 1.00 47.97 81 GLY A O 1
ATOM 602 N N . SER A 1 82 ? -23.406 7.591 40.673 1.00 44.16 82 SER A N 1
ATOM 603 C CA . SER A 1 82 ? -24.794 7.172 40.894 1.00 44.16 82 SER A CA 1
ATOM 604 C C . SER A 1 82 ? -24.889 6.241 42.107 1.00 44.16 82 SER A C 1
ATOM 606 O O . SER A 1 82 ? -24.642 5.040 41.995 1.00 44.16 82 SER A O 1
ATOM 608 N N . ASN A 1 83 ? -25.279 6.792 43.261 1.00 47.41 83 ASN A N 1
ATOM 609 C CA . ASN A 1 83 ? -25.733 6.048 44.448 1.00 47.41 83 ASN A CA 1
ATOM 610 C C . ASN A 1 83 ? -27.101 5.387 44.184 1.00 47.41 83 ASN A C 1
ATOM 612 O O . ASN A 1 83 ? -28.083 5.670 44.866 1.00 47.41 83 ASN A O 1
ATOM 616 N N . VAL A 1 84 ? -27.201 4.578 43.130 1.00 48.94 84 VAL A N 1
ATOM 617 C CA . VAL A 1 84 ? -28.408 3.818 42.811 1.00 48.94 84 VAL A CA 1
ATOM 618 C C . VAL A 1 84 ? -28.061 2.346 42.982 1.00 48.94 84 VAL A C 1
ATOM 620 O O . VAL A 1 84 ? -27.384 1.753 42.143 1.00 48.94 84 VAL A O 1
ATOM 623 N N . ASP A 1 85 ? -28.523 1.781 44.098 1.00 47.16 85 ASP A N 1
ATOM 624 C CA . ASP A 1 85 ? -28.377 0.390 44.550 1.00 47.16 85 ASP A CA 1
ATOM 625 C C . ASP A 1 85 ? -29.130 -0.621 43.662 1.00 47.16 85 ASP A C 1
ATOM 627 O O . ASP A 1 85 ? -29.880 -1.473 44.133 1.00 47.16 85 ASP A O 1
ATOM 631 N N . THR A 1 86 ? -28.939 -0.555 42.346 1.00 49.53 86 THR A N 1
ATOM 632 C CA . THR A 1 86 ? -29.367 -1.614 41.421 1.00 49.53 86 THR A CA 1
ATOM 633 C C . THR A 1 86 ? -28.136 -2.383 40.966 1.00 49.53 86 THR A C 1
ATOM 635 O O . THR A 1 86 ? -27.653 -2.241 39.848 1.00 49.53 86 THR A O 1
ATOM 638 N N . VAL A 1 87 ? -27.624 -3.211 41.880 1.00 51.31 87 VAL A N 1
ATOM 639 C CA . VAL A 1 87 ? -26.460 -4.106 41.701 1.00 51.31 87 VAL A CA 1
ATOM 640 C C . VAL A 1 87 ? -26.609 -5.034 40.477 1.00 51.31 87 VAL A C 1
ATOM 642 O O . VAL A 1 87 ? -25.625 -5.545 39.962 1.00 51.31 87 VAL A O 1
ATOM 645 N N . ASN A 1 88 ? -27.822 -5.193 39.943 1.00 52.50 88 ASN A N 1
ATOM 646 C CA . ASN A 1 88 ? -28.130 -6.160 38.888 1.00 52.50 88 ASN A CA 1
ATOM 647 C C . ASN A 1 88 ? -28.030 -5.603 37.453 1.00 52.50 88 ASN A C 1
ATOM 649 O O . ASN A 1 88 ? -28.369 -6.320 36.516 1.00 52.50 88 ASN A O 1
ATOM 653 N N . GLN A 1 89 ? -27.637 -4.337 37.259 1.00 56.88 89 GLN A N 1
ATOM 654 C CA . GLN A 1 89 ? -27.582 -3.710 35.923 1.00 56.88 89 GLN A CA 1
ATOM 655 C C . GLN A 1 89 ? -26.173 -3.356 35.431 1.00 56.88 89 GLN A C 1
ATOM 657 O O . GLN A 1 89 ? -26.023 -3.009 34.262 1.00 56.88 89 GLN A O 1
ATOM 662 N N . PHE A 1 90 ? -25.150 -3.448 36.284 1.00 60.91 90 PHE A N 1
ATOM 663 C CA . PHE A 1 90 ? -23.796 -2.989 35.965 1.00 60.91 90 PHE A CA 1
ATOM 664 C C . PHE A 1 90 ? -22.765 -4.098 36.157 1.00 60.91 90 PHE A C 1
ATOM 666 O O . PHE A 1 90 ? -22.921 -4.951 37.029 1.00 60.91 90 PHE A O 1
ATOM 673 N N . VAL A 1 91 ? -21.707 -4.061 35.346 1.00 64.12 91 VAL A N 1
ATOM 674 C CA . VAL A 1 91 ? -20.574 -4.986 35.463 1.00 64.12 91 VAL A CA 1
ATOM 675 C C . VAL A 1 91 ? -19.528 -4.383 36.399 1.00 64.12 91 VAL A C 1
ATOM 677 O O . VAL A 1 91 ? -18.997 -3.302 36.127 1.00 64.12 91 VAL A O 1
ATOM 680 N N . ASP A 1 92 ? -19.219 -5.091 37.485 1.00 66.88 92 ASP A N 1
ATOM 681 C CA . ASP A 1 92 ? -18.107 -4.751 38.375 1.00 66.88 92 ASP A CA 1
ATOM 682 C C . ASP A 1 92 ? -16.812 -5.402 37.866 1.00 66.88 92 ASP A C 1
ATOM 684 O O . ASP A 1 92 ? -16.770 -6.600 37.576 1.00 66.88 92 ASP A O 1
ATOM 688 N N . LEU A 1 93 ? -15.738 -4.615 37.778 1.00 72.50 93 LEU A N 1
ATOM 689 C CA . LEU A 1 93 ? -14.445 -5.046 37.245 1.00 72.50 93 LEU A CA 1
ATOM 690 C C . LEU A 1 93 ? -13.379 -5.129 38.339 1.00 72.50 93 LEU A C 1
ATOM 692 O O . LEU A 1 93 ? -13.311 -4.268 39.217 1.00 72.50 93 LEU A O 1
ATOM 696 N N . ALA A 1 94 ? -12.505 -6.125 38.236 1.00 66.06 94 ALA A N 1
ATOM 697 C CA . ALA A 1 94 ? -11.269 -6.226 38.999 1.00 66.06 94 ALA A CA 1
ATOM 698 C C . ALA A 1 94 ? -10.068 -6.096 38.049 1.00 66.06 94 ALA A C 1
ATOM 700 O O . ALA A 1 94 ? -10.047 -6.685 36.971 1.00 66.06 94 ALA A O 1
ATOM 701 N N . THR A 1 95 ? -9.058 -5.322 38.443 1.00 72.88 95 THR A N 1
ATOM 702 C CA . THR A 1 95 ? -7.811 -5.185 37.677 1.00 72.88 95 THR A CA 1
ATOM 703 C C . THR A 1 95 ? -6.767 -6.140 38.247 1.00 72.88 95 THR A C 1
ATOM 705 O O . THR A 1 95 ? -6.450 -6.060 39.436 1.00 72.88 95 THR A O 1
ATOM 708 N N . LEU A 1 96 ? -6.222 -7.035 37.421 1.00 72.31 96 LEU A N 1
ATOM 709 C CA . LEU A 1 96 ? -5.134 -7.930 37.821 1.00 72.31 96 LEU A CA 1
ATOM 710 C C . LEU A 1 96 ? -3.802 -7.174 37.920 1.00 72.31 96 LEU A C 1
ATOM 712 O O . LEU A 1 96 ? -3.624 -6.084 37.377 1.00 72.31 96 LEU A O 1
ATOM 716 N N . SER A 1 97 ? -2.818 -7.785 38.584 1.00 64.38 97 SER A N 1
ATOM 717 C CA . SER A 1 97 ? -1.458 -7.243 38.725 1.00 64.38 97 SER A CA 1
ATOM 718 C C . SER A 1 97 ? -0.705 -7.057 37.398 1.00 64.38 97 SER A C 1
ATOM 720 O O . SER A 1 97 ? 0.338 -6.410 37.382 1.00 64.38 97 SER A O 1
ATOM 722 N N . ASP A 1 98 ? -1.206 -7.627 36.300 1.00 65.25 98 ASP A N 1
ATOM 723 C CA . ASP A 1 98 ? -0.688 -7.456 34.937 1.00 65.25 98 ASP A CA 1
ATOM 724 C C . ASP A 1 98 ? -1.331 -6.273 34.177 1.00 65.25 98 ASP A C 1
ATOM 726 O O . ASP A 1 98 ? -0.939 -5.984 33.047 1.00 65.25 98 ASP A O 1
ATOM 730 N N . GLY A 1 99 ? -2.295 -5.577 34.796 1.00 65.88 99 GLY A N 1
ATOM 731 C CA . GLY A 1 99 ? -3.046 -4.468 34.205 1.00 65.88 99 GLY A CA 1
ATOM 732 C C . GLY A 1 99 ? -4.273 -4.880 33.383 1.00 65.88 99 GLY A C 1
ATOM 733 O O . GLY A 1 99 ? -4.975 -4.000 32.887 1.00 65.88 99 GLY A O 1
ATOM 734 N N . SER A 1 100 ? -4.559 -6.178 33.235 1.00 69.12 100 SER A N 1
ATOM 735 C CA . SER A 1 100 ? -5.764 -6.668 32.560 1.00 69.12 100 SER A CA 1
ATOM 736 C C . SER A 1 100 ? -7.011 -6.497 33.433 1.00 69.12 100 SER A C 1
ATOM 738 O O . SER A 1 100 ? -6.948 -6.563 34.663 1.00 69.12 100 SER A O 1
ATOM 740 N N . GLN A 1 101 ? -8.153 -6.249 32.793 1.00 73.75 101 GLN A N 1
ATOM 741 C CA . GLN A 1 101 ? -9.446 -6.155 33.466 1.00 73.75 101 GLN A CA 1
ATOM 742 C C . GLN A 1 101 ? -10.173 -7.496 33.360 1.00 73.75 101 GLN A C 1
ATOM 744 O O . GLN A 1 101 ? -10.251 -8.087 32.281 1.00 73.75 101 GLN A O 1
ATOM 749 N N . VAL A 1 102 ? -10.702 -7.971 34.484 1.00 75.75 102 VAL A N 1
ATOM 750 C CA . VAL A 1 102 ? -11.569 -9.151 34.561 1.00 75.75 102 VAL A CA 1
ATOM 751 C C . VAL A 1 102 ? -12.873 -8.798 35.255 1.00 75.75 102 VAL A C 1
ATOM 753 O O . VAL A 1 102 ? -12.962 -7.809 35.988 1.00 75.75 102 VAL A O 1
ATOM 756 N N . ILE A 1 103 ? -13.882 -9.634 35.057 1.00 70.31 103 ILE A N 1
ATOM 757 C CA . ILE A 1 103 ? -15.144 -9.528 35.786 1.00 70.31 103 ILE A CA 1
ATOM 758 C C . ILE A 1 103 ? -14.907 -9.905 37.253 1.00 70.31 103 ILE A C 1
ATOM 760 O O . ILE A 1 103 ? -14.373 -10.979 37.547 1.00 70.31 103 ILE A O 1
ATOM 764 N N . SER A 1 104 ? -15.292 -9.012 38.168 1.00 61.41 104 SER A N 1
ATOM 765 C CA . SER A 1 104 ? -15.215 -9.240 39.614 1.00 61.41 104 SER A CA 1
ATOM 766 C C . SER A 1 104 ? -16.135 -10.391 40.034 1.00 61.41 104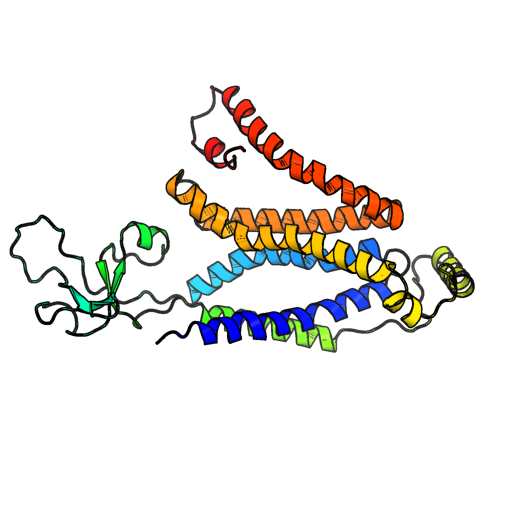 SER A C 1
ATOM 768 O O . SER A 1 104 ? -17.249 -10.511 39.527 1.00 61.41 104 SER A O 1
ATOM 770 N N . GLU A 1 105 ? -15.728 -11.176 41.037 1.00 62.50 105 GLU A N 1
ATOM 771 C CA . GLU A 1 105 ? -16.558 -12.230 41.653 1.00 62.50 105 GLU A CA 1
ATOM 772 C C . GLU A 1 105 ? -17.875 -11.698 42.255 1.00 62.50 105 GLU A C 1
ATOM 774 O O . GLU A 1 105 ? -18.792 -12.466 42.534 1.00 62.50 105 GLU A O 1
ATOM 779 N N . THR A 1 106 ? -17.982 -10.379 42.450 1.00 59.06 106 THR A N 1
ATOM 780 C CA . THR A 1 106 ? -19.182 -9.696 42.957 1.00 59.06 106 THR A CA 1
ATOM 781 C C . THR A 1 106 ? -20.199 -9.316 41.876 1.00 59.06 106 THR A C 1
ATOM 783 O O . THR A 1 106 ? -21.306 -8.906 42.223 1.00 59.06 106 THR A O 1
ATOM 786 N N . SER A 1 107 ? -19.853 -9.429 40.588 1.00 58.91 107 SER A N 1
ATOM 787 C CA . SER A 1 107 ? -20.746 -9.082 39.474 1.00 58.91 107 SER A CA 1
ATOM 788 C C . SER A 1 107 ? -21.791 -10.180 39.235 1.00 58.91 107 SER A C 1
ATOM 790 O O . SER A 1 107 ? -21.455 -11.360 39.186 1.00 58.91 107 SER A O 1
ATOM 792 N N . GLN A 1 108 ? -23.060 -9.802 39.037 1.00 58.44 108 GLN A N 1
ATOM 793 C CA . GLN A 1 108 ? -24.127 -10.734 38.625 1.00 58.44 108 GLN A CA 1
ATOM 794 C C . GLN A 1 108 ? -24.236 -10.905 37.098 1.00 58.44 108 GLN A C 1
ATOM 796 O O . GLN A 1 108 ? -25.001 -11.748 36.629 1.00 58.44 108 GLN A O 1
ATOM 801 N N . LEU A 1 109 ? -23.496 -10.102 36.325 1.00 59.66 109 LEU A N 1
ATOM 802 C CA . LEU A 1 109 ? -23.454 -10.133 34.861 1.00 59.66 109 LEU A CA 1
ATOM 803 C C . LEU A 1 109 ? -22.075 -10.619 34.389 1.00 59.66 109 LEU A C 1
ATOM 805 O O . LEU A 1 109 ? -21.053 -10.052 34.787 1.00 59.66 109 LEU A O 1
ATOM 809 N N . GLY A 1 110 ? -22.073 -11.641 33.526 1.00 62.91 110 GLY A N 1
ATOM 810 C CA . GLY A 1 110 ? -20.874 -12.317 33.012 1.00 62.91 110 GLY A CA 1
ATOM 811 C C . GLY A 1 110 ? -20.302 -13.388 33.953 1.00 62.91 110 GLY A C 1
ATOM 812 O O . GLY A 1 110 ? -20.759 -13.550 35.084 1.00 62.91 110 GLY A O 1
ATOM 813 N N . THR A 1 111 ? -19.315 -14.153 33.479 1.00 69.69 111 THR A N 1
ATOM 814 C CA . THR A 1 111 ? -18.635 -15.177 34.291 1.00 69.69 111 THR A CA 1
ATOM 815 C C . THR A 1 111 ? -17.465 -14.548 35.046 1.00 69.69 111 THR A C 1
ATOM 817 O O . THR A 1 111 ? -16.613 -13.888 34.453 1.00 69.69 111 THR A O 1
ATOM 820 N N . ALA A 1 112 ? -17.404 -14.751 36.363 1.00 64.06 112 ALA A N 1
ATOM 821 C CA . ALA A 1 112 ? -16.308 -14.243 37.184 1.00 64.06 112 ALA A CA 1
ATOM 822 C C . ALA A 1 112 ? -14.949 -14.781 36.701 1.00 64.06 112 ALA A C 1
ATOM 824 O O . ALA A 1 112 ? -14.792 -15.985 36.492 1.00 64.06 112 ALA A O 1
ATOM 825 N N . GLY A 1 113 ? -13.970 -13.886 36.552 1.00 64.38 113 GLY A N 1
ATOM 826 C CA . GLY A 1 113 ? -12.624 -14.226 36.080 1.00 64.38 113 GLY A CA 1
ATOM 827 C C . GLY A 1 113 ? -12.419 -14.177 34.562 1.00 64.38 113 GLY A C 1
ATOM 828 O O . GLY A 1 113 ? -11.272 -14.273 34.126 1.00 64.38 113 GLY A O 1
ATOM 829 N N . ASP A 1 114 ? -13.469 -13.967 33.761 1.00 71.69 114 ASP A N 1
ATOM 830 C CA . ASP A 1 114 ? -13.309 -13.757 32.318 1.00 71.69 114 ASP A CA 1
ATOM 831 C C . ASP A 1 114 ? -12.626 -12.411 32.043 1.00 71.69 114 ASP A C 1
ATOM 833 O O . ASP A 1 114 ? -12.961 -11.382 32.644 1.00 71.69 114 ASP A O 1
ATOM 837 N N . HIS A 1 115 ? -11.663 -12.409 31.118 1.00 73.50 115 HIS A N 1
ATOM 838 C CA . HIS A 1 115 ? -11.004 -11.181 30.686 1.00 73.50 115 HIS A CA 1
ATOM 839 C C . HIS A 1 115 ? -11.930 -10.349 29.802 1.00 73.50 115 HIS A C 1
ATOM 841 O O . HIS A 1 115 ? -12.556 -10.847 28.862 1.00 73.50 115 HIS A O 1
ATOM 847 N N . VAL A 1 116 ? -11.962 -9.049 30.073 1.00 79.00 116 VAL A N 1
ATOM 848 C CA . VAL A 1 116 ? -12.870 -8.114 29.416 1.00 79.00 116 VAL A CA 1
ATOM 849 C C . VAL A 1 116 ? -12.160 -6.832 29.018 1.00 79.00 116 VAL A C 1
ATOM 851 O O . VAL A 1 116 ? -11.133 -6.456 29.585 1.00 79.00 116 VAL A O 1
ATOM 854 N N . VAL A 1 117 ? -12.716 -6.153 28.017 1.00 78.50 117 VAL A N 1
ATOM 855 C CA . VAL A 1 117 ? -12.247 -4.838 27.578 1.00 78.50 117 VAL A CA 1
ATOM 856 C C . VAL A 1 117 ? -13.363 -3.828 27.764 1.00 78.50 117 VAL A C 1
ATOM 858 O O . VAL A 1 117 ? -14.510 -4.055 27.376 1.00 78.50 117 VAL A O 1
ATOM 861 N N . VAL A 1 118 ? -13.003 -2.693 28.350 1.00 77.56 118 VAL A N 1
ATOM 862 C CA . VAL A 1 118 ? -13.869 -1.525 28.454 1.00 77.56 118 VAL A CA 1
ATOM 863 C C . VAL A 1 118 ? -13.746 -0.698 27.186 1.00 77.56 118 VAL A C 1
ATOM 865 O O . VAL A 1 118 ? -12.657 -0.228 26.859 1.00 77.56 118 VAL A O 1
ATOM 868 N N . ALA A 1 119 ? -14.868 -0.494 26.501 1.00 75.25 119 ALA A N 1
ATOM 869 C CA . ALA A 1 119 ? -14.961 0.432 25.381 1.00 75.25 119 ALA A CA 1
ATOM 870 C C . ALA A 1 119 ? -15.651 1.723 25.834 1.00 75.25 119 ALA A C 1
ATOM 872 O O . ALA A 1 119 ? -16.772 1.696 26.355 1.00 75.25 119 ALA A O 1
ATOM 873 N N . THR A 1 120 ? -14.980 2.855 25.629 1.00 75.94 120 THR A N 1
ATOM 874 C CA . THR A 1 120 ? -15.573 4.182 25.835 1.00 75.94 120 THR A CA 1
ATOM 875 C C . THR A 1 120 ? -16.365 4.623 24.603 1.00 75.94 120 THR A C 1
ATOM 877 O O . THR A 1 120 ? -16.190 4.074 23.516 1.00 75.94 120 THR A O 1
ATOM 880 N N . ASP A 1 121 ? -17.186 5.670 24.732 1.00 69.12 121 ASP A N 1
ATOM 881 C CA . ASP A 1 121 ? -17.881 6.275 23.582 1.00 69.12 121 ASP A CA 1
ATOM 882 C C . ASP A 1 121 ? -16.912 6.655 22.452 1.00 69.12 121 ASP A C 1
ATOM 884 O O . ASP A 1 121 ? -17.220 6.498 21.273 1.00 69.12 121 ASP A O 1
ATOM 888 N N . LYS A 1 122 ? -15.695 7.085 22.805 1.00 66.44 122 LYS A N 1
ATOM 889 C CA . LYS A 1 122 ? -14.642 7.422 21.839 1.00 66.44 122 LYS A CA 1
ATOM 890 C C . LYS A 1 122 ? -14.112 6.202 21.087 1.00 66.44 122 LYS A C 1
ATOM 892 O O . LYS A 1 122 ? -13.778 6.310 19.910 1.00 66.44 122 LYS A O 1
ATOM 897 N N . ASP A 1 123 ? -14.037 5.049 21.746 1.00 70.00 123 ASP A N 1
ATOM 898 C CA . ASP A 1 123 ? -13.573 3.807 21.122 1.00 70.00 123 ASP A CA 1
ATOM 899 C C . ASP A 1 123 ? -14.636 3.232 20.181 1.00 70.00 123 ASP A C 1
ATOM 901 O O . ASP A 1 123 ? -14.309 2.698 19.121 1.00 70.00 123 ASP A O 1
ATOM 905 N N . LEU A 1 124 ? -15.914 3.424 20.514 1.00 68.12 124 LEU A N 1
ATOM 906 C CA . LEU A 1 124 ? -17.039 3.025 19.669 1.00 68.12 124 LEU A CA 1
ATOM 907 C C . LEU A 1 124 ? -17.168 3.880 18.407 1.00 68.12 124 LEU A C 1
ATOM 909 O O . LEU A 1 124 ? -17.507 3.350 17.353 1.00 68.12 124 LEU A O 1
ATOM 913 N N . LEU A 1 125 ? -16.805 5.167 18.457 1.00 66.88 125 LEU A N 1
ATOM 914 C CA . LEU A 1 125 ? -16.728 6.008 17.253 1.00 66.88 125 LEU A CA 1
ATOM 915 C C . LEU A 1 125 ? -15.705 5.488 16.229 1.00 66.88 125 LEU A C 1
ATOM 917 O O . LEU A 1 125 ? -15.867 5.702 15.028 1.00 66.88 125 LEU A O 1
ATOM 921 N N . ARG A 1 126 ? -14.666 4.776 16.683 1.00 66.56 126 ARG A N 1
ATOM 922 C CA . ARG A 1 126 ? -13.668 4.135 15.809 1.00 66.56 126 ARG A CA 1
ATOM 923 C C . ARG A 1 126 ? -14.123 2.772 15.282 1.00 66.56 126 ARG A C 1
ATOM 925 O O . ARG A 1 126 ? -13.520 2.262 14.341 1.00 66.56 126 ARG A O 1
ATOM 932 N N . LEU A 1 127 ? -15.171 2.192 15.868 1.00 71.56 127 LEU A N 1
ATOM 933 C CA . LEU A 1 127 ? -15.714 0.871 15.550 1.00 71.56 127 LEU A CA 1
ATOM 934 C C . LEU A 1 127 ? -17.212 0.987 15.215 1.00 71.56 127 LEU A C 1
ATOM 936 O O . LEU A 1 127 ? -18.055 0.532 15.988 1.00 71.56 127 LEU A O 1
ATOM 940 N N . PRO A 1 128 ? -17.565 1.551 14.044 1.00 63.38 128 PRO A N 1
ATOM 941 C CA . PRO A 1 128 ? -18.950 1.882 13.693 1.00 63.38 128 PRO A CA 1
ATOM 942 C C . PRO A 1 128 ? -19.894 0.668 13.621 1.00 63.38 128 PRO A C 1
ATOM 944 O O . PRO A 1 128 ? -21.110 0.835 13.611 1.00 63.38 128 PRO A O 1
ATOM 947 N N . HIS A 1 129 ? -19.355 -0.553 13.582 1.00 67.94 129 HIS A N 1
ATOM 948 C CA . HIS A 1 129 ? -20.125 -1.799 13.545 1.00 67.94 129 HIS A CA 1
ATOM 949 C C . HIS A 1 129 ? -20.636 -2.253 14.922 1.00 67.94 129 HIS A C 1
ATOM 951 O O . HIS A 1 129 ? -21.430 -3.189 14.995 1.00 67.94 129 HIS A O 1
ATOM 957 N N . ILE A 1 130 ? -20.187 -1.624 16.013 1.00 69.75 130 ILE A N 1
ATOM 958 C CA . ILE A 1 130 ? -20.613 -1.961 17.374 1.00 69.75 130 ILE A CA 1
ATOM 959 C C . ILE A 1 130 ? -21.734 -1.005 17.796 1.00 69.75 130 ILE A C 1
ATOM 961 O O . ILE A 1 130 ? -21.496 0.154 18.123 1.00 69.75 130 ILE A O 1
ATOM 965 N N . THR A 1 131 ? -22.974 -1.497 17.810 1.00 66.56 131 THR A N 1
ATOM 966 C CA . THR A 1 131 ? -24.177 -0.701 18.134 1.00 66.56 131 THR A CA 1
ATOM 967 C C . THR A 1 131 ? -24.630 -0.816 19.592 1.00 66.56 131 THR A C 1
ATOM 969 O O . THR A 1 131 ? -25.622 -0.207 19.979 1.00 66.56 131 THR A O 1
ATOM 972 N N . SER A 1 132 ? -23.942 -1.619 20.403 1.00 65.31 132 SER A N 1
ATOM 973 C CA . SER A 1 132 ? -24.326 -1.978 21.778 1.00 65.31 132 SER A CA 1
ATOM 974 C C . SER A 1 132 ? -24.055 -0.896 22.835 1.00 65.31 132 SER A C 1
ATOM 976 O O . SER A 1 132 ? -24.501 -1.040 23.969 1.00 65.31 132 SER A O 1
ATOM 978 N N . GLY A 1 133 ? -23.401 0.212 22.468 1.00 71.12 133 GLY A N 1
ATOM 979 C CA . GLY A 1 133 ? -23.122 1.332 23.376 1.00 71.12 133 GLY A CA 1
ATOM 980 C C . GLY A 1 133 ? -21.905 1.111 24.291 1.00 71.12 133 GLY A C 1
ATOM 981 O O . GLY A 1 133 ? -21.283 0.042 24.258 1.00 71.12 133 GLY A O 1
ATOM 982 N N . PRO A 1 134 ? -21.490 2.137 25.059 1.00 75.62 134 PRO A N 1
ATOM 983 C CA . PRO A 1 134 ? -20.298 2.087 25.908 1.00 75.62 134 PRO A CA 1
ATOM 984 C C . PRO A 1 134 ? -20.475 1.078 27.042 1.00 75.62 134 PRO A C 1
ATO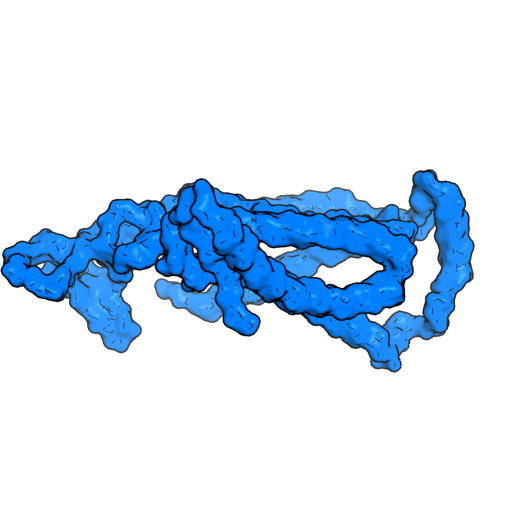M 986 O O . PRO A 1 134 ? -21.526 1.010 27.684 1.00 75.62 134 PRO A O 1
ATOM 989 N N . GLY A 1 135 ? -19.435 0.296 27.317 1.00 76.88 135 GLY A N 1
ATOM 990 C CA . GLY A 1 135 ? -19.500 -0.735 28.346 1.00 76.88 135 GLY A CA 1
ATOM 991 C C . GLY A 1 135 ? -18.436 -1.809 28.202 1.00 76.88 135 GLY A C 1
ATOM 992 O O . GLY A 1 135 ? -17.367 -1.586 27.630 1.00 76.88 135 GLY A O 1
ATOM 993 N N . VAL A 1 136 ? -18.730 -2.966 28.781 1.00 77.44 136 VAL A N 1
ATOM 994 C CA . VAL A 1 136 ? -17.810 -4.091 28.919 1.00 77.44 136 VAL A CA 1
ATOM 995 C C . VAL A 1 136 ? -18.091 -5.134 27.842 1.00 77.44 136 VAL A C 1
ATOM 997 O O . VAL A 1 136 ? -19.226 -5.592 27.687 1.00 77.44 136 VAL A O 1
ATOM 1000 N N . TYR A 1 137 ? -17.038 -5.527 27.131 1.00 79.75 137 TYR A N 1
ATOM 1001 C CA . TYR A 1 137 ? -17.077 -6.518 26.060 1.00 79.75 137 TYR A CA 1
ATOM 1002 C C . TYR A 1 137 ? -16.213 -7.731 26.412 1.00 79.75 137 TYR A C 1
ATOM 1004 O O . TYR A 1 137 ? -15.110 -7.580 26.951 1.00 79.75 137 TYR A O 1
ATOM 1012 N N . ALA A 1 138 ? -16.701 -8.930 26.086 1.00 77.94 138 ALA A N 1
ATOM 1013 C CA . ALA A 1 138 ? -15.975 -10.178 26.313 1.00 77.94 138 ALA A CA 1
ATOM 1014 C C . ALA A 1 138 ? -14.799 -10.325 25.333 1.00 77.94 138 ALA A C 1
ATOM 1016 O O . ALA A 1 138 ? -14.977 -10.204 24.115 1.00 77.94 138 ALA A O 1
ATOM 1017 N N . ILE A 1 139 ? -13.600 -10.628 25.841 1.00 75.50 139 ILE A N 1
ATOM 1018 C CA . ILE A 1 139 ? -12.442 -10.949 24.994 1.00 75.50 139 ILE A CA 1
ATOM 1019 C C . ILE A 1 139 ? -12.682 -12.298 24.291 1.00 75.50 139 ILE A C 1
ATOM 1021 O O . ILE A 1 139 ? -13.355 -13.166 24.829 1.00 75.50 139 ILE A O 1
ATOM 1025 N N . GLU A 1 140 ? -12.171 -12.462 23.065 1.00 75.00 140 GLU A N 1
ATOM 1026 C CA . GLU A 1 140 ? -12.307 -13.680 22.230 1.00 75.00 140 GLU A CA 1
ATOM 1027 C C . GLU A 1 140 ? -13.727 -14.006 21.710 1.00 75.00 140 GLU A C 1
ATOM 1029 O O . GLU A 1 140 ? -13.884 -14.942 20.928 1.00 75.00 140 GLU A O 1
ATOM 1034 N N . SER A 1 141 ? -14.741 -13.198 22.033 1.00 76.25 141 SER A N 1
ATOM 1035 C CA . SER A 1 141 ? -16.120 -13.371 21.534 1.00 76.25 141 SER A CA 1
ATOM 1036 C C . SER A 1 141 ? -16.361 -12.828 20.114 1.00 76.25 141 SER A C 1
ATOM 1038 O O . SER A 1 141 ? -17.276 -13.270 19.422 1.00 76.25 141 SER A O 1
ATOM 1040 N N . GLY A 1 142 ? -15.545 -11.865 19.672 1.00 78.31 142 GLY A N 1
ATOM 1041 C CA . GLY A 1 142 ? -15.682 -11.183 18.382 1.00 78.31 142 GLY A CA 1
ATOM 1042 C C . GLY A 1 142 ? -14.558 -11.505 17.400 1.00 78.31 142 GLY A C 1
ATOM 1043 O O .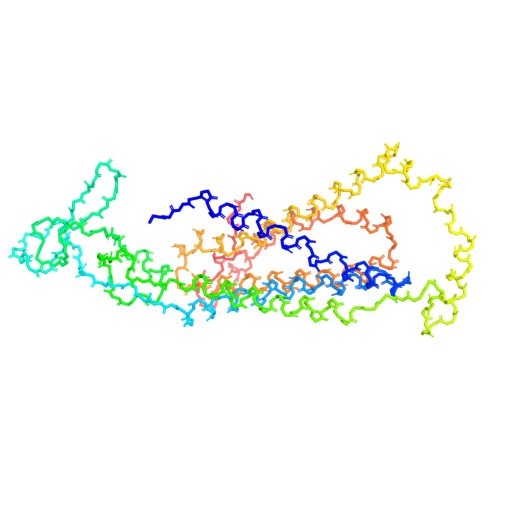 GLY A 1 142 ? -13.470 -11.944 17.778 1.00 78.31 142 GLY A O 1
ATOM 1044 N N . ASN A 1 143 ? -14.799 -11.227 16.119 1.00 81.06 143 ASN A N 1
ATOM 1045 C CA . ASN A 1 143 ? -13.791 -11.321 15.066 1.00 81.06 143 ASN A CA 1
ATOM 1046 C C . ASN A 1 143 ? -13.804 -10.047 14.220 1.00 81.06 143 ASN A C 1
ATOM 1048 O O . ASN A 1 143 ? -14.814 -9.699 13.621 1.00 81.06 143 ASN A O 1
ATOM 1052 N N . ASN A 1 144 ? -12.664 -9.366 14.131 1.00 78.75 144 ASN A N 1
ATOM 1053 C CA . ASN A 1 144 ? -12.533 -8.156 13.319 1.00 78.75 144 ASN A CA 1
ATOM 1054 C C . ASN A 1 144 ? -12.387 -8.439 11.808 1.00 78.75 144 ASN A C 1
ATOM 1056 O O . ASN A 1 144 ? -12.117 -7.519 11.044 1.00 78.75 144 ASN A O 1
ATOM 1060 N N . GLY A 1 145 ? -12.469 -9.703 11.380 1.00 82.94 145 GLY A N 1
ATOM 1061 C CA . GLY A 1 145 ? -12.385 -10.130 9.984 1.00 82.94 145 GLY A CA 1
ATOM 1062 C C . GLY A 1 145 ? -10.988 -10.034 9.364 1.00 82.94 145 GLY A C 1
ATOM 1063 O O . GLY A 1 145 ? -10.801 -10.425 8.213 1.00 82.94 145 GLY A O 1
ATOM 1064 N N . THR A 1 146 ? -9.979 -9.548 10.096 1.00 84.94 146 THR A N 1
ATOM 1065 C CA . THR A 1 146 ? -8.661 -9.205 9.525 1.00 84.94 146 THR A CA 1
ATOM 1066 C C . THR A 1 146 ? -7.963 -10.419 8.923 1.00 84.94 146 THR A C 1
ATOM 1068 O O . THR A 1 146 ? -7.436 -10.349 7.813 1.00 84.94 146 THR A O 1
ATOM 1071 N N . ALA A 1 147 ? -7.970 -11.551 9.630 1.00 85.38 147 ALA A N 1
ATOM 1072 C CA . ALA A 1 147 ? -7.299 -12.765 9.170 1.00 85.38 147 ALA A CA 1
ATOM 1073 C C . ALA A 1 147 ? -7.939 -13.317 7.884 1.00 85.38 147 ALA A C 1
ATOM 1075 O O . ALA A 1 147 ? -7.230 -13.690 6.948 1.00 85.38 147 ALA A O 1
ATOM 1076 N N . GLN A 1 148 ? -9.272 -13.330 7.817 1.00 87.81 148 GLN A N 1
ATOM 1077 C CA . GLN A 1 148 ? -10.033 -13.784 6.656 1.00 87.81 148 GLN A CA 1
ATOM 1078 C C . GLN A 1 148 ? -9.833 -12.845 5.464 1.00 87.81 148 GLN A C 1
ATOM 1080 O O . GLN A 1 148 ? -9.526 -13.317 4.369 1.00 87.81 148 GLN A O 1
ATOM 1085 N N . SER A 1 149 ? -9.913 -11.530 5.681 1.00 88.88 149 SER A N 1
ATOM 1086 C CA . SER A 1 149 ? -9.672 -10.515 4.649 1.00 88.88 149 SER A CA 1
ATOM 1087 C C . SER A 1 149 ? -8.270 -10.629 4.054 1.00 88.88 149 SER A C 1
ATOM 1089 O O . SER A 1 149 ? -8.111 -10.646 2.832 1.00 88.88 149 SER A O 1
ATOM 1091 N N . LEU A 1 150 ? -7.245 -10.794 4.894 1.00 87.81 150 LEU A N 1
ATOM 1092 C CA . LEU A 1 150 ? -5.874 -11.024 4.432 1.00 87.81 150 LEU A CA 1
ATOM 1093 C C . LEU A 1 150 ? -5.725 -12.349 3.686 1.00 87.81 150 LEU A C 1
ATOM 1095 O O . LEU A 1 150 ? -5.009 -12.401 2.688 1.00 87.81 150 LEU A O 1
ATOM 1099 N N . GLY A 1 151 ? -6.414 -13.404 4.126 1.00 88.44 151 GLY A N 1
ATOM 1100 C CA . GLY A 1 151 ? -6.455 -14.683 3.422 1.00 88.44 151 GLY A CA 1
ATOM 1101 C C . GLY A 1 151 ? -7.034 -14.549 2.011 1.00 88.44 151 GLY A C 1
ATOM 1102 O O . GLY A 1 151 ? -6.423 -15.015 1.049 1.00 88.44 151 GLY A O 1
ATOM 1103 N N . VAL A 1 152 ? -8.166 -13.852 1.865 1.00 90.94 152 VAL A N 1
ATOM 1104 C CA . VAL A 1 152 ? -8.808 -13.592 0.565 1.00 90.94 152 VAL A CA 1
ATOM 1105 C C . VAL A 1 152 ? -7.898 -12.769 -0.345 1.00 90.94 152 VAL A C 1
ATOM 1107 O O . VAL A 1 152 ? -7.684 -13.148 -1.498 1.00 90.94 152 VAL A O 1
ATOM 1110 N N . LEU A 1 153 ? -7.308 -11.687 0.170 1.00 88.50 153 LEU A N 1
ATOM 1111 C CA . LEU A 1 153 ? -6.363 -10.864 -0.589 1.00 88.50 153 LEU A CA 1
ATOM 1112 C C . LEU A 1 153 ? -5.118 -11.663 -0.988 1.00 88.50 153 LEU A C 1
ATOM 1114 O O . LEU A 1 153 ? -4.682 -11.588 -2.135 1.00 88.50 153 LEU A O 1
ATOM 1118 N N . GLY A 1 154 ? -4.573 -12.473 -0.081 1.00 87.75 154 GLY A N 1
ATOM 1119 C CA . GLY A 1 154 ? -3.424 -13.337 -0.344 1.00 87.75 154 GLY A CA 1
ATOM 1120 C C . GLY A 1 154 ? -3.698 -14.354 -1.452 1.00 87.75 154 GLY A C 1
ATOM 1121 O O . GLY A 1 154 ? -2.887 -14.495 -2.368 1.00 87.75 154 GLY A O 1
ATOM 1122 N N . ILE A 1 155 ? -4.863 -15.010 -1.428 1.00 90.50 155 ILE A N 1
ATOM 1123 C CA . ILE A 1 155 ? -5.297 -15.925 -2.495 1.00 90.50 155 ILE A CA 1
ATOM 1124 C C . ILE A 1 155 ? -5.460 -15.166 -3.814 1.00 90.50 155 ILE A C 1
ATOM 1126 O O . ILE A 1 155 ? -4.952 -15.610 -4.844 1.00 90.50 155 ILE A O 1
ATOM 1130 N N . PHE A 1 156 ? -6.120 -14.008 -3.791 1.00 89.50 156 PHE A N 1
ATOM 1131 C CA . PHE A 1 156 ? -6.324 -13.175 -4.973 1.00 89.50 156 PHE A CA 1
ATOM 1132 C C . PHE A 1 156 ? -4.993 -12.763 -5.623 1.00 89.50 156 PHE A C 1
ATOM 1134 O O . PHE A 1 156 ? -4.784 -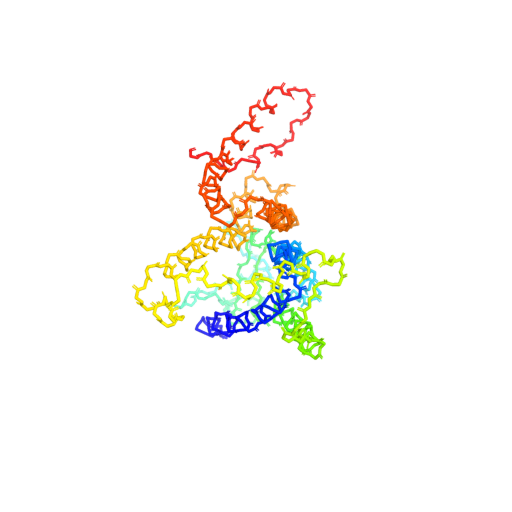13.003 -6.816 1.00 89.50 156 PHE A O 1
ATOM 1141 N N . TYR A 1 157 ? -4.047 -12.232 -4.842 1.00 85.94 157 TYR A N 1
ATOM 1142 C CA . TYR A 1 157 ? -2.710 -11.890 -5.330 1.00 85.94 157 TYR A CA 1
ATOM 1143 C C . TYR A 1 157 ? -1.919 -13.124 -5.776 1.00 85.94 157 TYR A C 1
ATOM 1145 O O . TYR A 1 157 ? -1.223 -13.065 -6.790 1.00 85.94 157 TYR A O 1
ATOM 1153 N N . GLY A 1 158 ? -2.057 -14.255 -5.083 1.00 88.56 158 GLY A N 1
ATOM 1154 C CA . GLY A 1 158 ? -1.440 -15.524 -5.470 1.00 88.56 158 GLY A CA 1
ATOM 1155 C C . GLY A 1 158 ? -1.922 -16.026 -6.834 1.00 88.56 158 GLY A C 1
ATOM 1156 O O . GLY A 1 158 ? -1.109 -16.455 -7.660 1.00 88.56 158 GLY A O 1
ATOM 1157 N N . ILE A 1 159 ? -3.223 -15.911 -7.117 1.00 91.38 159 ILE A N 1
ATOM 1158 C CA . ILE A 1 159 ? -3.813 -16.241 -8.422 1.00 91.38 159 ILE A CA 1
ATOM 1159 C C . ILE A 1 159 ? -3.262 -15.307 -9.499 1.00 91.38 159 ILE A C 1
ATOM 1161 O O . ILE A 1 159 ? -2.772 -15.788 -10.522 1.00 91.38 159 ILE A O 1
ATOM 1165 N N . LEU A 1 160 ? -3.278 -13.990 -9.264 1.00 87.94 160 LEU A N 1
ATOM 1166 C CA . LEU A 1 160 ? -2.737 -13.011 -10.211 1.00 87.94 160 LEU A CA 1
ATOM 1167 C C . LEU A 1 160 ? -1.251 -13.247 -10.498 1.00 87.94 160 LEU A C 1
ATOM 1169 O O . LEU A 1 160 ? -0.838 -13.218 -11.656 1.00 87.94 160 LEU A O 1
ATOM 1173 N N . GLY A 1 161 ? -0.455 -13.536 -9.467 1.00 87.50 161 GLY A N 1
ATOM 1174 C CA . GLY A 1 161 ? 0.966 -13.848 -9.602 1.00 87.50 161 GLY A CA 1
ATOM 1175 C C . GLY A 1 161 ? 1.212 -15.134 -10.390 1.00 87.50 161 GLY A C 1
ATOM 1176 O O . GLY A 1 161 ? 2.053 -15.158 -11.287 1.00 87.50 161 GLY A O 1
ATOM 1177 N N . THR A 1 162 ? 0.441 -16.189 -10.117 1.00 88.06 162 THR A N 1
ATOM 1178 C CA . THR A 1 162 ? 0.564 -17.475 -10.824 1.00 88.06 162 THR A CA 1
ATOM 1179 C C . THR A 1 162 ? 0.147 -17.355 -12.289 1.00 88.06 162 THR A C 1
ATOM 1181 O O . THR A 1 162 ? 0.835 -17.868 -13.174 1.00 88.06 162 THR A O 1
ATOM 1184 N N . LEU A 1 163 ? -0.952 -16.647 -12.568 1.00 89.88 163 LEU A N 1
ATOM 1185 C CA . LEU A 1 163 ? -1.389 -16.343 -13.932 1.00 89.88 163 LEU A CA 1
ATOM 1186 C C . LEU A 1 163 ? -0.348 -15.491 -14.658 1.00 89.88 163 LEU A C 1
ATOM 1188 O O . LEU A 1 163 ? 0.045 -15.829 -15.772 1.00 89.88 163 LEU A O 1
ATOM 1192 N N . GLY A 1 164 ? 0.156 -14.442 -14.005 1.00 85.19 164 GLY A N 1
ATOM 1193 C CA . GLY A 1 164 ? 1.218 -13.592 -14.534 1.00 85.19 164 GLY A CA 1
ATOM 1194 C C . GLY A 1 164 ? 2.465 -14.398 -14.887 1.00 85.19 164 GLY A C 1
ATOM 1195 O O . GLY A 1 164 ? 2.953 -14.300 -16.006 1.00 85.19 164 GLY A O 1
ATOM 1196 N N . SER A 1 165 ? 2.925 -15.268 -13.987 1.00 85.62 165 SER A N 1
ATOM 1197 C CA . SER A 1 165 ? 4.082 -16.139 -14.221 1.00 85.62 165 SER A CA 1
ATOM 1198 C C . SER A 1 165 ? 3.888 -17.074 -15.420 1.00 85.62 165 SER A C 1
ATOM 1200 O O . SER A 1 165 ? 4.810 -17.230 -16.218 1.00 85.62 165 SER A O 1
ATOM 1202 N N . ARG A 1 166 ? 2.696 -17.660 -15.593 1.00 87.81 166 ARG A N 1
ATOM 1203 C CA . ARG A 1 166 ? 2.415 -18.563 -16.724 1.00 87.81 166 ARG A CA 1
ATOM 1204 C C . ARG A 1 166 ? 2.243 -17.845 -18.059 1.00 87.81 166 ARG A C 1
ATOM 1206 O O . ARG A 1 166 ? 2.521 -18.433 -19.101 1.00 87.81 166 ARG A O 1
ATOM 1213 N N . LEU A 1 167 ? 1.758 -16.609 -18.035 1.00 88.62 167 LEU A N 1
ATOM 1214 C CA . LEU A 1 167 ? 1.487 -15.827 -19.240 1.00 88.62 167 LEU A CA 1
ATOM 1215 C C . LEU A 1 167 ? 2.673 -14.952 -19.659 1.00 88.62 167 LEU A C 1
ATOM 1217 O O . LEU A 1 167 ? 2.740 -14.540 -20.819 1.00 88.62 167 LEU A O 1
ATOM 1221 N N . MET A 1 168 ? 3.613 -14.679 -18.750 1.00 86.38 168 MET A N 1
ATOM 1222 C CA . MET A 1 168 ? 4.776 -13.849 -19.035 1.00 86.38 168 MET A CA 1
ATOM 1223 C C . MET A 1 168 ? 5.664 -14.513 -20.091 1.00 86.38 168 MET A C 1
ATOM 1225 O O . MET A 1 168 ? 6.158 -15.625 -19.922 1.00 86.38 168 MET A O 1
ATOM 1229 N N . LYS A 1 169 ? 5.898 -13.790 -21.186 1.00 86.06 169 LYS A N 1
ATOM 1230 C CA . LYS A 1 169 ? 6.844 -14.156 -22.241 1.00 86.06 169 LYS A CA 1
ATOM 1231 C C . LYS A 1 169 ? 7.903 -13.073 -22.337 1.00 86.06 169 LYS A C 1
ATOM 1233 O O . LYS A 1 169 ? 7.598 -11.897 -22.175 1.00 86.06 169 LYS A O 1
ATOM 1238 N N . VAL A 1 170 ? 9.139 -13.468 -22.607 1.00 85.38 170 VAL A N 1
ATOM 1239 C CA . VAL A 1 170 ? 10.259 -12.544 -22.822 1.00 85.38 170 VAL A CA 1
ATOM 1240 C C . VAL A 1 170 ? 10.454 -12.384 -24.334 1.00 85.38 170 VAL A C 1
ATOM 1242 O O . VAL A 1 170 ? 10.321 -13.380 -25.052 1.00 85.38 170 VAL A O 1
ATOM 1245 N N . PRO A 1 171 ? 10.732 -11.172 -24.848 1.00 85.69 171 PRO A N 1
ATOM 1246 C CA . PRO A 1 171 ? 10.996 -10.992 -26.271 1.00 85.69 171 PRO A CA 1
ATOM 1247 C C . PRO A 1 171 ? 12.287 -11.714 -26.684 1.00 85.69 171 PRO A C 1
ATOM 1249 O O . PRO A 1 171 ? 13.215 -11.859 -25.884 1.00 85.69 171 PRO A O 1
ATOM 1252 N N . HIS A 1 172 ? 12.344 -12.159 -27.942 1.00 80.94 172 HIS A N 1
ATOM 1253 C CA . HIS A 1 172 ? 13.553 -12.743 -28.534 1.00 80.94 172 HIS A CA 1
ATOM 1254 C C . HIS A 1 172 ? 14.717 -11.726 -28.499 1.00 80.94 172 HIS A C 1
ATOM 1256 O O . HIS A 1 172 ? 14.450 -10.532 -28.624 1.00 80.94 172 HIS A O 1
ATOM 1262 N N . PRO A 1 173 ? 15.997 -12.136 -28.369 1.00 75.81 173 PRO A N 1
ATOM 1263 C CA . PRO A 1 173 ? 17.132 -11.201 -28.347 1.00 75.81 173 PRO A CA 1
ATOM 1264 C C . PRO A 1 173 ? 17.217 -10.262 -29.559 1.00 75.81 173 PRO A C 1
ATOM 1266 O O . PRO A 1 173 ? 17.672 -9.132 -29.429 1.00 75.81 173 PRO A O 1
ATOM 1269 N N . GLU A 1 174 ? 16.742 -10.713 -30.720 1.00 76.81 174 GLU A N 1
ATOM 1270 C CA . GLU A 1 174 ? 16.684 -9.921 -31.962 1.00 76.81 174 GLU A CA 1
ATOM 1271 C C . GLU A 1 174 ? 15.348 -9.189 -32.163 1.00 76.81 174 GLU A C 1
ATOM 1273 O O . GLU A 1 174 ? 15.058 -8.683 -33.248 1.00 76.81 174 GLU A O 1
ATOM 1278 N N . TRP A 1 175 ? 14.488 -9.173 -31.144 1.00 80.38 175 TRP A N 1
ATOM 1279 C CA . TRP A 1 175 ? 13.219 -8.469 -31.214 1.00 80.38 175 TRP A CA 1
ATOM 1280 C C . TRP A 1 175 ? 13.470 -6.972 -31.417 1.00 80.38 175 TRP A C 1
ATOM 1282 O O . TRP A 1 175 ? 14.243 -6.343 -30.693 1.00 80.38 175 TRP A O 1
ATOM 1292 N N . VAL A 1 176 ? 12.782 -6.403 -32.402 1.00 76.69 176 VAL A N 1
ATOM 1293 C CA . VAL A 1 176 ? 12.776 -4.971 -32.690 1.00 76.69 176 VAL A CA 1
ATOM 1294 C C . VAL A 1 176 ? 11.332 -4.481 -32.791 1.00 76.69 176 VAL A C 1
ATOM 1296 O O . VAL A 1 176 ? 10.457 -5.244 -33.215 1.00 76.69 176 VAL A O 1
ATOM 1299 N N . PRO A 1 177 ? 11.057 -3.224 -32.407 1.00 77.44 177 PRO A N 1
ATOM 1300 C CA . PRO A 1 177 ? 9.719 -2.660 -32.506 1.00 77.44 177 PRO A CA 1
ATOM 1301 C C . PRO A 1 177 ? 9.260 -2.616 -33.970 1.00 77.44 177 PRO A C 1
ATOM 1303 O O . PRO A 1 177 ? 9.912 -2.026 -34.824 1.00 77.44 177 PRO A O 1
ATOM 1306 N N . VAL A 1 178 ? 8.127 -3.258 -34.268 1.00 70.88 178 VAL A N 1
ATOM 1307 C CA . VAL A 1 178 ? 7.600 -3.398 -35.644 1.00 70.88 178 VAL A CA 1
ATOM 1308 C C . VAL A 1 178 ? 6.911 -2.116 -36.129 1.00 70.88 178 VAL A C 1
ATOM 1310 O O . VAL A 1 178 ? 6.777 -1.896 -37.330 1.00 70.88 178 VAL A O 1
ATOM 1313 N N . TRP A 1 179 ? 6.471 -1.263 -35.201 1.00 74.56 179 TRP A N 1
ATOM 1314 C CA . TRP A 1 179 ? 5.701 -0.049 -35.493 1.00 74.56 179 TRP A CA 1
ATOM 1315 C C . TRP A 1 179 ? 6.523 1.084 -36.109 1.00 74.56 179 TRP A C 1
ATOM 1317 O O . TRP A 1 179 ? 5.933 2.055 -36.575 1.00 74.56 179 TRP A O 1
ATOM 1327 N N . ASP A 1 180 ? 7.852 0.975 -36.129 1.00 71.50 180 ASP A N 1
ATOM 1328 C CA . ASP A 1 180 ? 8.709 2.002 -36.705 1.00 71.50 180 ASP A CA 1
ATOM 1329 C C . ASP A 1 180 ? 10.006 1.392 -37.258 1.00 71.50 180 ASP A C 1
ATOM 1331 O O . ASP A 1 180 ? 10.887 0.944 -36.519 1.00 71.50 180 ASP A O 1
ATOM 1335 N N . LYS A 1 181 ? 10.110 1.362 -38.594 1.00 66.25 181 LYS A N 1
ATOM 1336 C CA . LYS A 1 181 ? 11.282 0.825 -39.297 1.00 66.25 181 LYS A CA 1
ATOM 1337 C C . LYS A 1 181 ? 12.534 1.661 -39.039 1.00 66.25 181 LYS A C 1
ATOM 1339 O O . LYS A 1 181 ? 13.601 1.081 -38.868 1.00 66.25 181 LYS A O 1
ATOM 1344 N N . GLN A 1 182 ? 12.396 2.982 -38.942 1.00 67.50 182 GLN A N 1
ATOM 1345 C CA . GLN A 1 182 ? 13.519 3.882 -38.702 1.00 67.50 182 GLN A CA 1
ATOM 1346 C C . GLN A 1 182 ? 14.097 3.653 -37.302 1.00 67.50 182 GLN A C 1
ATOM 1348 O O . GLN A 1 182 ? 15.302 3.479 -37.160 1.00 67.50 182 GLN A O 1
ATOM 1353 N N . ILE A 1 183 ? 13.234 3.512 -36.291 1.00 68.00 183 ILE A N 1
ATOM 1354 C CA . ILE A 1 183 ? 13.650 3.142 -34.929 1.00 68.00 183 ILE A CA 1
ATOM 1355 C C . ILE A 1 183 ? 14.286 1.746 -34.908 1.00 68.00 183 ILE A C 1
ATOM 1357 O O . ILE A 1 183 ? 15.267 1.523 -34.202 1.00 68.00 183 ILE A O 1
ATOM 1361 N N . SER A 1 184 ? 13.760 0.786 -35.677 1.00 65.69 184 SER A N 1
ATOM 1362 C CA . SER A 1 184 ? 14.333 -0.565 -35.739 1.00 65.69 184 SER A CA 1
ATOM 1363 C C . SER A 1 184 ? 15.745 -0.589 -36.339 1.00 65.69 184 SER A C 1
ATOM 1365 O O . SER A 1 184 ? 16.592 -1.361 -35.880 1.00 65.69 184 SER A O 1
ATOM 1367 N N . ASP A 1 185 ? 16.012 0.280 -37.315 1.00 66.12 185 ASP A N 1
ATOM 1368 C CA . ASP A 1 185 ? 17.318 0.423 -37.954 1.00 66.12 185 ASP A CA 1
ATOM 1369 C C . ASP A 1 185 ? 18.281 1.227 -37.063 1.00 66.12 185 ASP A C 1
ATOM 1371 O O . ASP A 1 185 ? 19.405 0.777 -36.836 1.00 66.12 185 ASP A O 1
ATOM 1375 N N . GLU A 1 186 ? 17.813 2.307 -36.426 1.00 67.06 186 GLU A N 1
ATOM 1376 C CA . GLU A 1 186 ? 18.568 3.070 -35.419 1.00 67.06 186 GLU A CA 1
ATOM 1377 C C . GLU A 1 186 ? 18.945 2.216 -34.200 1.00 67.06 186 GLU A C 1
ATOM 1379 O O . GLU A 1 186 ? 20.057 2.334 -33.692 1.00 67.06 186 GLU A O 1
ATOM 1384 N N . ILE A 1 187 ? 18.075 1.314 -33.726 1.00 65.12 187 ILE A N 1
ATOM 1385 C CA . ILE A 1 187 ? 18.395 0.387 -32.625 1.00 65.12 187 ILE A CA 1
ATOM 1386 C C . ILE A 1 187 ? 19.442 -0.639 -33.062 1.00 65.12 187 ILE A C 1
ATOM 1388 O O . ILE A 1 187 ? 20.332 -0.964 -32.277 1.00 65.12 187 ILE A O 1
ATOM 1392 N N . LYS A 1 188 ? 19.382 -1.151 -34.297 1.00 61.84 188 LYS A N 1
ATOM 1393 C CA . LYS A 1 188 ? 20.404 -2.073 -34.821 1.00 61.84 188 LYS A CA 1
ATOM 1394 C C . LYS A 1 188 ? 21.753 -1.376 -34.971 1.00 61.84 188 LYS A C 1
ATOM 1396 O O . LYS A 1 188 ? 22.777 -1.966 -34.630 1.00 61.84 188 LYS A O 1
ATOM 1401 N N . GLU A 1 189 ? 21.769 -0.127 -35.415 1.00 59.94 189 GLU A N 1
ATOM 1402 C CA . GLU A 1 189 ? 22.987 0.678 -35.528 1.00 59.94 189 GLU A CA 1
ATOM 1403 C C . GLU A 1 189 ? 23.517 1.096 -34.148 1.00 59.94 189 GLU A C 1
ATOM 1405 O O . GLU A 1 189 ? 24.691 0.892 -33.845 1.00 59.94 189 GLU A O 1
ATOM 1410 N N . SER A 1 190 ? 22.637 1.542 -33.249 1.00 55.56 190 SER A N 1
ATOM 1411 C CA . SER A 1 190 ? 22.946 1.824 -31.847 1.00 55.56 190 SER A CA 1
ATOM 1412 C C . SER A 1 190 ? 23.449 0.578 -31.131 1.00 55.56 190 SER A C 1
ATOM 1414 O O . SER A 1 190 ? 24.424 0.679 -30.418 1.00 55.56 190 SER A O 1
ATOM 1416 N N . SER A 1 191 ? 22.915 -0.623 -31.359 1.00 52.72 191 SER A N 1
ATOM 1417 C CA . SER A 1 191 ? 23.450 -1.852 -30.746 1.00 52.72 191 SER A CA 1
ATOM 1418 C C . SER A 1 191 ? 24.887 -2.167 -31.185 1.00 52.72 191 SER A C 1
ATOM 1420 O O . SER A 1 191 ? 25.650 -2.742 -30.412 1.00 52.72 191 SER A O 1
ATOM 1422 N N . LYS A 1 192 ? 25.286 -1.724 -32.387 1.00 48.88 192 LYS A N 1
ATOM 1423 C CA . LYS A 1 192 ? 26.673 -1.786 -32.871 1.00 48.88 192 LYS A CA 1
ATOM 1424 C C . LYS A 1 192 ? 27.544 -0.646 -32.324 1.00 48.88 192 LYS A C 1
ATOM 1426 O O . LYS A 1 192 ? 28.756 -0.811 -32.231 1.00 48.88 192 LYS A O 1
ATOM 1431 N N . VAL A 1 193 ? 26.942 0.490 -31.955 1.00 49.78 193 VAL A N 1
ATOM 1432 C CA . VAL A 1 193 ? 27.617 1.727 -31.504 1.00 49.78 193 VAL A CA 1
ATOM 1433 C C . VAL A 1 193 ? 27.481 1.976 -29.981 1.00 49.78 193 VAL A C 1
ATOM 1435 O O . VAL A 1 193 ? 28.138 2.848 -29.419 1.00 49.78 193 VAL A O 1
ATOM 1438 N N . SER A 1 194 ? 26.696 1.177 -29.254 1.00 42.69 194 SER A N 1
ATOM 1439 C CA . SER A 1 194 ? 26.310 1.344 -27.840 1.00 42.69 194 SER A CA 1
ATOM 1440 C C . SER A 1 194 ? 27.382 0.812 -26.881 1.00 42.69 194 SER A C 1
ATOM 1442 O O . SER A 1 194 ? 27.090 0.152 -25.885 1.00 42.69 194 SER A O 1
ATOM 1444 N N . ASN A 1 195 ? 28.628 1.185 -27.148 1.00 45.44 195 ASN A N 1
ATOM 1445 C CA . ASN A 1 195 ? 29.719 1.186 -26.176 1.00 45.44 195 ASN A CA 1
ATOM 1446 C C . ASN A 1 195 ? 29.937 2.584 -25.577 1.00 45.44 195 ASN A C 1
ATOM 1448 O O . ASN A 1 195 ? 31.036 2.916 -25.147 1.00 45.44 195 ASN A O 1
ATOM 1452 N N . ASN A 1 196 ? 28.894 3.414 -25.520 1.00 47.72 196 ASN A N 1
ATOM 1453 C CA . ASN A 1 196 ? 28.967 4.728 -24.885 1.00 47.72 196 ASN A CA 1
ATOM 1454 C C . ASN A 1 196 ? 28.216 4.734 -23.547 1.00 47.72 196 ASN A C 1
ATOM 1456 O O . ASN A 1 196 ? 27.213 5.413 -23.363 1.00 47.72 196 ASN A O 1
ATOM 1460 N N . ASN A 1 197 ? 28.707 3.923 -22.614 1.00 46.47 197 ASN A N 1
ATOM 1461 C CA . ASN A 1 197 ? 29.626 4.431 -21.596 1.00 46.47 197 ASN A CA 1
ATOM 1462 C C . ASN A 1 197 ? 30.838 3.496 -21.617 1.00 46.47 197 ASN A C 1
ATOM 1464 O O . ASN A 1 197 ? 30.624 2.299 -21.774 1.00 46.47 197 ASN A O 1
ATOM 1468 N N . ALA A 1 198 ? 32.051 4.063 -21.546 1.00 47.56 198 ALA A N 1
ATOM 1469 C CA . ALA A 1 198 ? 33.365 3.409 -21.612 1.00 47.56 198 ALA A CA 1
ATOM 1470 C C . ALA A 1 198 ? 33.309 1.895 -21.385 1.00 47.56 198 ALA A C 1
ATOM 1472 O O . ALA A 1 198 ? 32.769 1.510 -20.356 1.00 47.56 198 ALA A O 1
ATOM 1473 N N . GLY A 1 199 ? 33.864 1.088 -22.303 1.00 50.78 199 GLY A N 1
ATOM 1474 C CA . GLY A 1 199 ? 33.920 -0.386 -22.284 1.00 50.78 199 GLY A CA 1
ATOM 1475 C C . GLY A 1 199 ? 34.564 -1.011 -21.038 1.00 50.78 199 GLY A C 1
ATOM 1476 O O . GLY A 1 199 ? 35.530 -1.758 -21.123 1.00 50.78 199 GLY A O 1
ATOM 1477 N N . LEU A 1 200 ? 34.029 -0.672 -19.877 1.00 59.34 200 LEU A N 1
ATOM 1478 C CA . LEU A 1 200 ? 34.332 -1.123 -18.544 1.00 59.34 200 LEU A CA 1
ATOM 1479 C C . LEU A 1 200 ? 33.294 -2.186 -18.231 1.00 59.34 200 LEU A C 1
ATOM 1481 O O . LEU A 1 200 ? 32.095 -2.005 -18.458 1.00 59.34 200 LEU A O 1
ATOM 1485 N N . GLU A 1 201 ? 33.761 -3.308 -17.711 1.00 66.00 201 GLU A N 1
ATOM 1486 C CA . GLU A 1 201 ? 32.882 -4.401 -17.333 1.00 66.00 201 GLU A CA 1
ATOM 1487 C C . GLU A 1 201 ? 31.839 -3.929 -16.314 1.00 66.00 201 GLU A C 1
ATOM 1489 O O . GLU A 1 201 ? 32.125 -3.106 -15.441 1.00 66.00 201 GLU A O 1
ATOM 1494 N N . ALA A 1 202 ? 30.628 -4.491 -16.377 1.00 66.44 202 ALA A N 1
ATOM 1495 C CA . ALA A 1 202 ? 29.557 -4.177 -15.429 1.00 66.44 202 ALA A CA 1
ATOM 1496 C C . ALA A 1 202 ? 30.026 -4.305 -13.969 1.00 66.44 202 ALA A C 1
ATOM 1498 O O . ALA A 1 202 ? 29.669 -3.479 -13.135 1.00 66.44 202 ALA A O 1
ATOM 1499 N N . ASN A 1 203 ? 30.901 -5.281 -13.702 1.00 71.50 203 ASN A N 1
ATOM 1500 C CA . ASN A 1 203 ? 31.493 -5.525 -12.392 1.00 71.50 203 ASN A CA 1
ATOM 1501 C C . ASN A 1 203 ? 32.413 -4.378 -11.932 1.00 71.50 203 ASN A C 1
ATOM 1503 O O . ASN A 1 203 ? 32.451 -4.026 -10.752 1.00 71.50 203 ASN A O 1
ATOM 1507 N N . TYR A 1 204 ? 33.122 -3.747 -12.872 1.00 71.00 204 TYR A N 1
ATOM 1508 C CA . TYR A 1 204 ? 33.934 -2.564 -12.605 1.00 71.00 204 TYR A CA 1
ATOM 1509 C C . TYR A 1 204 ? 33.050 -1.347 -12.312 1.00 71.00 204 TYR A C 1
ATOM 1511 O O . TYR A 1 204 ? 33.324 -0.598 -11.377 1.00 71.00 204 TYR A O 1
ATOM 1519 N N . VAL A 1 205 ? 31.955 -1.171 -13.055 1.00 68.69 205 VAL A N 1
ATOM 1520 C CA . VAL A 1 205 ? 31.009 -0.067 -12.832 1.00 68.69 205 VAL A CA 1
ATOM 1521 C C . VAL A 1 205 ? 30.306 -0.201 -11.477 1.00 68.69 205 VAL A C 1
ATOM 1523 O O . VAL A 1 205 ? 30.183 0.786 -10.757 1.00 68.69 205 VAL A O 1
ATOM 1526 N N . THR A 1 206 ? 29.892 -1.402 -11.073 1.00 68.94 206 THR A N 1
ATOM 1527 C CA . THR A 1 206 ? 29.215 -1.605 -9.781 1.00 68.94 206 THR A CA 1
ATOM 1528 C C . THR A 1 206 ? 30.148 -1.515 -8.578 1.00 68.94 206 THR A C 1
ATOM 1530 O O . THR A 1 206 ? 29.702 -1.084 -7.518 1.00 68.94 206 THR A O 1
ATOM 1533 N N . THR A 1 207 ? 31.419 -1.902 -8.729 1.00 72.88 207 THR A N 1
ATOM 1534 C CA . THR A 1 207 ? 32.360 -2.017 -7.597 1.00 72.88 207 THR A CA 1
ATOM 1535 C C . THR A 1 207 ? 33.284 -0.808 -7.464 1.00 72.88 207 THR A C 1
ATOM 1537 O O . THR A 1 207 ? 33.566 -0.370 -6.354 1.00 72.88 207 THR A O 1
ATOM 1540 N N . ASN A 1 208 ? 33.745 -0.243 -8.584 1.00 74.81 208 ASN A N 1
ATOM 1541 C CA . ASN A 1 208 ? 34.795 0.782 -8.601 1.00 74.81 208 ASN A CA 1
ATOM 1542 C C . ASN A 1 208 ? 34.292 2.178 -8.984 1.00 74.81 208 ASN A C 1
ATOM 1544 O O . ASN A 1 208 ? 35.068 3.131 -8.953 1.00 74.81 208 ASN A O 1
ATOM 1548 N N . THR A 1 209 ? 33.014 2.335 -9.346 1.00 79.50 209 THR A N 1
ATOM 1549 C CA . THR A 1 209 ? 32.445 3.654 -9.652 1.00 79.50 209 THR A CA 1
ATOM 1550 C C . THR A 1 209 ? 31.354 4.036 -8.660 1.00 79.50 209 THR A C 1
ATOM 1552 O O . THR A 1 209 ? 30.531 3.217 -8.256 1.00 79.50 209 THR A O 1
ATOM 1555 N N . LEU A 1 210 ? 31.295 5.323 -8.306 1.00 80.12 210 LEU A N 1
ATOM 1556 C CA . LEU A 1 210 ? 30.238 5.876 -7.449 1.00 80.12 210 LEU A CA 1
ATOM 1557 C C . LEU A 1 210 ? 28.859 5.895 -8.127 1.00 80.12 210 LEU A C 1
ATOM 1559 O O . LEU A 1 210 ? 27.860 6.207 -7.485 1.00 80.12 210 LEU A O 1
ATOM 1563 N N . GLN A 1 211 ? 28.775 5.556 -9.414 1.00 77.12 211 GLN A N 1
ATOM 1564 C CA . GLN A 1 211 ? 27.546 5.658 -10.188 1.00 77.12 211 GLN A CA 1
ATOM 1565 C C . GLN A 1 211 ? 26.439 4.748 -9.646 1.00 77.12 211 GLN A C 1
ATOM 1567 O O . GLN A 1 211 ? 25.305 5.196 -9.491 1.00 77.12 211 GLN A O 1
ATOM 1572 N N . TYR A 1 212 ? 26.754 3.490 -9.337 1.00 80.06 212 TYR A N 1
ATOM 1573 C CA . TYR A 1 212 ? 25.754 2.546 -8.841 1.00 80.06 212 TYR A CA 1
ATOM 1574 C C . TYR A 1 212 ? 25.249 2.903 -7.427 1.00 80.06 212 TYR A C 1
ATOM 1576 O O . TYR A 1 212 ? 24.031 3.013 -7.261 1.00 80.06 212 TYR A O 1
ATOM 1584 N N . PRO A 1 213 ? 26.119 3.200 -6.437 1.00 83.56 213 PRO A N 1
ATOM 1585 C CA . PRO A 1 213 ? 25.675 3.695 -5.133 1.00 83.56 213 PRO A CA 1
ATOM 1586 C C . PRO A 1 213 ? 24.837 4.980 -5.205 1.00 83.56 213 PRO A C 1
ATOM 1588 O O . PRO A 1 213 ? 23.840 5.097 -4.497 1.00 83.56 213 PRO A O 1
ATOM 1591 N N . LEU A 1 214 ? 25.188 5.931 -6.080 1.00 83.06 214 LEU A N 1
ATOM 1592 C CA . LEU A 1 214 ? 24.426 7.176 -6.243 1.00 83.06 214 LEU A CA 1
ATOM 1593 C C . LEU A 1 214 ? 23.041 6.939 -6.857 1.00 83.06 214 LEU A C 1
ATOM 1595 O O . LEU A 1 214 ? 22.064 7.545 -6.420 1.00 83.06 214 LEU A O 1
ATOM 1599 N N . LEU A 1 215 ? 22.933 6.043 -7.842 1.00 81.19 215 LEU A N 1
ATOM 1600 C CA . LEU A 1 215 ? 21.640 5.649 -8.405 1.00 81.19 215 LEU A CA 1
ATOM 1601 C C . LEU A 1 215 ? 20.772 4.937 -7.365 1.00 81.19 215 LEU A C 1
ATOM 1603 O O . LEU A 1 215 ? 19.576 5.215 -7.280 1.00 81.19 215 LEU A O 1
ATOM 1607 N N . TRP A 1 216 ? 21.370 4.064 -6.550 1.00 84.94 216 TRP A N 1
ATOM 1608 C CA . TRP A 1 216 ? 20.672 3.418 -5.442 1.00 84.94 216 TRP A CA 1
ATOM 1609 C C . TRP A 1 216 ? 20.159 4.448 -4.430 1.00 84.94 216 TRP A C 1
ATOM 1611 O O . TRP A 1 216 ? 18.981 4.421 -4.084 1.00 84.94 216 TRP A O 1
ATOM 1621 N N . LEU A 1 217 ? 21.001 5.406 -4.025 1.00 83.44 217 LEU A N 1
ATOM 1622 C CA . LEU A 1 217 ? 20.631 6.456 -3.072 1.00 83.44 217 LEU A CA 1
ATOM 1623 C C . LEU A 1 217 ? 19.506 7.343 -3.617 1.00 83.44 217 LEU A C 1
ATOM 1625 O O . LEU A 1 217 ? 18.580 7.680 -2.882 1.00 83.44 217 LEU A O 1
ATOM 1629 N N . ALA A 1 218 ? 19.538 7.673 -4.909 1.00 79.56 218 ALA A N 1
ATOM 1630 C CA . ALA A 1 218 ? 18.467 8.426 -5.552 1.00 79.56 218 ALA A CA 1
ATOM 1631 C C . ALA A 1 218 ? 17.128 7.664 -5.531 1.00 79.56 218 ALA A C 1
ATOM 1633 O O . ALA A 1 218 ? 16.085 8.249 -5.238 1.00 79.56 218 ALA A O 1
ATOM 1634 N N . VAL A 1 219 ? 17.140 6.354 -5.806 1.00 79.44 219 VAL A N 1
ATOM 1635 C CA . VAL A 1 219 ? 15.932 5.513 -5.720 1.00 79.44 219 VAL A CA 1
ATOM 1636 C C . VAL A 1 219 ? 15.449 5.395 -4.274 1.00 79.44 219 VAL A C 1
ATOM 1638 O O . VAL A 1 219 ? 14.251 5.521 -4.031 1.00 79.44 219 VAL A O 1
ATOM 1641 N N . PHE A 1 220 ? 16.365 5.212 -3.322 1.00 82.19 220 PHE A N 1
ATOM 1642 C CA . PHE A 1 220 ? 16.059 5.152 -1.895 1.00 82.19 220 PHE A CA 1
ATOM 1643 C C . PHE A 1 220 ? 15.392 6.442 -1.401 1.00 82.19 220 PHE A C 1
ATOM 1645 O O . PHE A 1 220 ? 14.320 6.381 -0.805 1.00 82.19 220 PHE A O 1
ATOM 1652 N N . GLY A 1 221 ? 15.969 7.610 -1.699 1.00 75.81 221 GLY A N 1
ATOM 1653 C CA . GLY A 1 221 ? 15.402 8.903 -1.302 1.00 75.81 221 GLY A CA 1
ATOM 1654 C C . GLY A 1 221 ? 13.990 9.116 -1.852 1.00 75.81 221 GLY A C 1
ATOM 1655 O O . GLY A 1 221 ? 13.087 9.510 -1.114 1.00 75.81 221 GLY A O 1
ATOM 1656 N N . ASN A 1 222 ? 13.772 8.762 -3.122 1.00 73.94 222 ASN A N 1
ATOM 1657 C CA . ASN A 1 222 ? 12.454 8.846 -3.752 1.00 73.94 222 ASN A CA 1
ATOM 1658 C C . ASN A 1 222 ? 11.439 7.864 -3.143 1.00 73.94 222 ASN A C 1
ATOM 1660 O O . ASN A 1 222 ? 10.264 8.205 -2.999 1.00 73.94 222 ASN A O 1
ATOM 1664 N N . ALA A 1 223 ? 11.872 6.650 -2.792 1.00 73.00 223 ALA A N 1
ATOM 1665 C CA . ALA A 1 223 ? 11.008 5.645 -2.183 1.00 73.00 223 ALA A CA 1
ATOM 1666 C C . ALA A 1 223 ? 10.569 6.062 -0.772 1.00 73.00 223 ALA A C 1
ATOM 1668 O O . ALA A 1 223 ? 9.383 5.973 -0.462 1.00 73.00 223 ALA A O 1
ATOM 1669 N N . THR A 1 224 ? 11.491 6.575 0.045 1.00 71.19 224 THR A N 1
ATOM 1670 C CA . THR A 1 224 ? 11.226 6.948 1.441 1.00 71.19 224 THR A CA 1
ATOM 1671 C C . THR A 1 224 ? 10.177 8.049 1.556 1.00 71.19 224 THR A C 1
ATOM 1673 O O . THR A 1 224 ? 9.252 7.910 2.345 1.00 71.19 224 THR A O 1
ATOM 1676 N N . GLY A 1 225 ? 10.258 9.114 0.751 1.00 70.25 225 GLY A N 1
ATOM 1677 C CA . GLY A 1 225 ? 9.296 10.219 0.846 1.00 70.25 225 GLY A CA 1
ATOM 1678 C C . GLY A 1 225 ? 7.874 9.826 0.428 1.00 70.25 225 GLY A C 1
ATOM 1679 O O . GLY A 1 225 ? 6.916 10.048 1.166 1.00 70.25 225 GLY A O 1
ATOM 1680 N N . GLY A 1 226 ? 7.729 9.220 -0.756 1.00 71.25 226 GLY A N 1
ATOM 1681 C CA . GLY A 1 226 ? 6.413 8.954 -1.346 1.00 71.25 226 GLY A CA 1
ATOM 1682 C C . GLY A 1 226 ? 5.658 7.782 -0.712 1.00 71.25 226 GLY A C 1
ATOM 1683 O O . GLY A 1 226 ? 4.460 7.895 -0.458 1.00 71.25 226 GLY A O 1
ATOM 1684 N N . LEU A 1 227 ? 6.337 6.656 -0.447 1.00 74.44 227 LEU A N 1
ATOM 1685 C CA . LEU A 1 227 ? 5.687 5.489 0.166 1.00 74.44 227 LEU A CA 1
ATOM 1686 C C . LEU A 1 227 ? 5.374 5.713 1.645 1.00 74.44 227 LEU A C 1
ATOM 1688 O O . LEU A 1 227 ? 4.315 5.275 2.088 1.00 74.44 227 LEU A O 1
ATOM 1692 N N . ALA A 1 228 ? 6.245 6.403 2.391 1.00 75.75 228 ALA A N 1
ATOM 1693 C CA . ALA A 1 228 ? 5.988 6.671 3.805 1.00 75.75 228 ALA A CA 1
ATOM 1694 C C . ALA A 1 228 ? 4.743 7.546 3.983 1.00 75.75 228 ALA A C 1
ATOM 1696 O O . ALA A 1 228 ? 3.874 7.209 4.787 1.00 75.75 228 ALA A O 1
ATOM 1697 N N . LEU A 1 229 ? 4.610 8.608 3.175 1.00 75.12 229 LEU A N 1
ATOM 1698 C CA . LEU A 1 229 ? 3.432 9.471 3.213 1.00 75.12 229 LEU A CA 1
ATOM 1699 C C . LEU A 1 229 ? 2.159 8.667 2.936 1.00 75.12 229 LEU A C 1
ATOM 1701 O O . LEU A 1 229 ? 1.236 8.704 3.745 1.00 75.12 229 LEU A O 1
ATOM 1705 N N . LEU A 1 230 ? 2.132 7.876 1.857 1.00 79.94 230 LEU A N 1
ATOM 1706 C CA . LEU A 1 230 ? 0.977 7.041 1.519 1.00 79.94 230 LEU A CA 1
ATOM 1707 C C . LEU A 1 230 ? 0.632 6.049 2.644 1.00 79.94 230 LEU A C 1
ATOM 1709 O O . LEU A 1 230 ? -0.543 5.894 2.971 1.00 79.94 230 LEU A O 1
ATOM 1713 N N . SER A 1 231 ? 1.636 5.411 3.257 1.00 81.31 231 SER A N 1
ATOM 1714 C CA . SER A 1 231 ? 1.425 4.404 4.308 1.00 81.31 231 SER A CA 1
ATOM 1715 C C . SER A 1 231 ? 0.793 4.968 5.583 1.00 81.31 231 SER A C 1
ATOM 1717 O O . SER A 1 231 ? 0.010 4.277 6.230 1.00 81.31 231 SER A O 1
ATOM 1719 N N . SER A 1 232 ? 1.071 6.233 5.904 1.00 83.56 232 SER A N 1
ATOM 1720 C CA . SER A 1 232 ? 0.563 6.893 7.112 1.00 83.56 232 SER A CA 1
ATOM 1721 C C . SER A 1 232 ? -0.638 7.804 6.844 1.00 83.56 232 SER A C 1
ATOM 1723 O O . SER A 1 232 ? -1.229 8.322 7.783 1.00 83.56 232 SER A O 1
ATOM 1725 N N . SER A 1 233 ? -1.036 7.997 5.583 1.00 82.38 233 SER A N 1
ATOM 1726 C CA . SER A 1 233 ? -2.025 9.011 5.181 1.00 82.38 233 SER A CA 1
ATOM 1727 C C . SER A 1 233 ? -3.406 8.837 5.825 1.00 82.38 233 SER A C 1
ATOM 1729 O O . SER A 1 233 ? -3.981 9.824 6.280 1.00 82.38 233 SER A O 1
ATOM 1731 N N . LYS A 1 234 ? -3.947 7.604 5.886 1.00 82.50 234 LYS A N 1
ATOM 1732 C CA . LYS A 1 234 ? -5.265 7.347 6.513 1.00 82.50 234 LYS A CA 1
ATOM 1733 C C . LYS A 1 234 ? -5.218 7.673 8.005 1.00 82.50 234 LYS A C 1
ATOM 1735 O O . LYS A 1 234 ? -6.070 8.419 8.471 1.00 82.50 234 LYS A O 1
ATOM 1740 N N . LEU A 1 235 ? -4.191 7.173 8.703 1.00 81.25 235 LEU A N 1
ATOM 1741 C CA . LEU A 1 235 ? -3.983 7.427 10.132 1.00 81.25 235 LEU A CA 1
ATOM 1742 C C . LEU A 1 235 ? -3.783 8.913 10.420 1.00 81.25 235 LEU A C 1
ATOM 1744 O O . LEU A 1 235 ? -4.411 9.441 11.321 1.00 81.25 235 LEU A O 1
ATOM 1748 N N . MET A 1 236 ? -2.983 9.622 9.622 1.00 81.25 236 MET A N 1
ATOM 1749 C CA . MET A 1 236 ? -2.813 11.068 9.788 1.00 81.25 236 MET A CA 1
ATOM 1750 C C . MET A 1 236 ? -4.141 11.819 9.655 1.00 81.25 236 MET A C 1
ATOM 1752 O O . MET A 1 236 ? -4.380 12.762 10.403 1.00 81.25 236 MET A O 1
ATOM 1756 N N . MET A 1 237 ? -5.013 11.401 8.731 1.00 78.94 237 MET A N 1
ATOM 1757 C CA . MET A 1 237 ? -6.335 12.005 8.582 1.00 78.94 237 MET A CA 1
ATOM 1758 C C . MET A 1 237 ? -7.225 11.706 9.795 1.00 78.94 237 MET A C 1
ATOM 1760 O O . MET A 1 237 ? -7.816 12.621 10.354 1.00 78.94 237 MET A O 1
ATOM 1764 N N . THR A 1 238 ? -7.305 10.454 10.242 1.00 79.44 238 THR A N 1
ATOM 1765 C CA . THR A 1 238 ? -8.188 10.080 11.356 1.00 79.44 238 THR A CA 1
ATOM 1766 C C . THR A 1 238 ? -7.677 10.558 12.713 1.00 79.44 238 THR A C 1
ATOM 1768 O O . THR A 1 238 ? -8.468 11.029 13.518 1.00 79.44 238 THR A O 1
ATOM 1771 N N . ASP A 1 239 ? -6.375 10.490 12.975 1.00 78.81 239 ASP A N 1
ATOM 1772 C CA . ASP A 1 239 ? -5.818 10.767 14.304 1.00 78.81 239 ASP A CA 1
ATOM 1773 C C . ASP A 1 239 ? -5.723 12.264 14.597 1.00 78.81 239 ASP A C 1
ATOM 1775 O O . ASP A 1 239 ? -5.907 12.682 15.736 1.00 78.81 239 ASP A O 1
ATOM 1779 N N . ILE A 1 240 ? -5.435 13.081 13.580 1.00 75.62 240 ILE A N 1
ATOM 1780 C CA . ILE A 1 240 ? -5.307 14.533 13.754 1.00 75.62 240 ILE A CA 1
ATOM 1781 C C . ILE A 1 240 ? -6.684 15.194 13.692 1.00 75.62 240 ILE A C 1
ATOM 1783 O O . ILE A 1 240 ? -6.956 16.125 14.447 1.00 75.62 240 ILE A O 1
ATOM 1787 N N . TRP A 1 241 ? -7.552 14.731 12.790 1.00 70.38 241 TRP A N 1
ATOM 1788 C CA . TRP A 1 241 ? -8.714 15.512 12.382 1.00 70.38 241 TRP A CA 1
ATOM 1789 C C . TRP A 1 241 ? -10.073 14.963 12.809 1.00 70.38 241 TRP A C 1
ATOM 1791 O O . TRP A 1 241 ? -11.039 15.728 12.787 1.00 70.38 241 TRP A O 1
ATOM 1801 N N . ALA A 1 242 ? -10.175 13.697 13.231 1.00 68.12 242 ALA A N 1
ATOM 1802 C CA . ALA A 1 242 ? -11.458 13.151 13.685 1.00 68.12 242 ALA A CA 1
ATOM 1803 C C . ALA A 1 242 ? -12.014 13.907 14.902 1.00 68.12 242 ALA A C 1
ATOM 1805 O O . ALA A 1 242 ? -13.221 14.108 14.991 1.00 68.12 242 ALA A O 1
ATOM 1806 N N . ASP A 1 243 ? -11.142 14.396 15.789 1.00 67.38 243 ASP A N 1
ATOM 1807 C CA . ASP A 1 243 ? -11.550 15.180 16.961 1.00 67.38 243 ASP A CA 1
ATOM 1808 C C . ASP A 1 243 ? -11.872 16.647 16.614 1.00 67.38 243 ASP A C 1
ATOM 1810 O O . ASP A 1 243 ? -12.707 17.274 17.265 1.00 67.38 243 ASP A O 1
ATOM 1814 N N . LEU A 1 244 ? -11.218 17.208 15.589 1.00 68.44 244 LEU A N 1
ATOM 1815 C CA . LEU A 1 244 ? -11.380 18.611 15.184 1.00 68.44 244 LEU A CA 1
ATOM 1816 C C . LEU A 1 244 ? -12.652 18.847 14.361 1.00 68.44 244 LEU A C 1
ATOM 1818 O O . LEU A 1 244 ? -13.210 19.943 14.395 1.00 68.44 244 LEU A O 1
ATOM 1822 N N . ALA A 1 245 ? -13.097 17.844 13.605 1.00 68.44 245 ALA A N 1
ATOM 1823 C CA . ALA A 1 245 ? -14.273 17.949 12.750 1.00 68.44 245 ALA A CA 1
ATOM 1824 C C . ALA A 1 245 ? -14.925 16.570 12.517 1.00 68.44 245 ALA A C 1
ATOM 1826 O O . ALA A 1 245 ? -14.857 16.011 11.412 1.00 68.44 245 ALA A O 1
ATOM 1827 N N . PRO A 1 246 ? -15.585 16.034 13.558 1.00 65.00 246 PRO A N 1
ATOM 1828 C CA . PRO A 1 246 ? -16.146 14.682 13.559 1.00 65.00 246 PRO A CA 1
ATOM 1829 C C . PRO A 1 246 ? -17.243 14.477 12.506 1.00 65.00 246 PRO A C 1
ATOM 1831 O O . PRO A 1 246 ? -17.385 13.379 11.974 1.00 65.00 246 PRO A O 1
ATOM 1834 N N . ASP A 1 247 ? -17.971 15.536 12.138 1.00 67.44 247 ASP A N 1
ATOM 1835 C CA . ASP A 1 247 ? -19.058 15.464 11.151 1.00 67.44 247 ASP A CA 1
ATOM 1836 C C . ASP A 1 247 ? -18.564 15.280 9.704 1.00 67.44 247 ASP A C 1
ATOM 1838 O O . ASP A 1 247 ? -19.343 14.944 8.812 1.00 67.44 247 ASP A O 1
ATOM 1842 N N . ILE A 1 248 ? -17.273 15.518 9.445 1.00 68.88 248 ILE A N 1
ATOM 1843 C CA . ILE A 1 248 ? -16.695 15.510 8.094 1.00 68.88 248 ILE A CA 1
ATOM 1844 C C . ILE A 1 248 ? -15.631 14.416 7.966 1.00 68.88 248 ILE A C 1
ATOM 1846 O O . ILE A 1 248 ? -15.624 13.680 6.974 1.00 68.88 248 ILE A O 1
ATOM 1850 N N . VAL A 1 249 ? -14.752 14.263 8.964 1.00 71.25 249 VAL A N 1
ATOM 1851 C CA . VAL A 1 249 ? -13.694 13.237 8.958 1.00 71.25 249 VAL A CA 1
ATOM 1852 C C . VAL A 1 249 ? -14.245 11.910 9.433 1.00 71.25 249 VAL A C 1
ATOM 1854 O O . VAL A 1 249 ? -13.968 11.412 10.520 1.00 71.25 249 VAL A O 1
ATOM 1857 N N . THR A 1 250 ? -15.032 11.314 8.553 1.00 74.12 250 THR A N 1
ATOM 1858 C CA . THR A 1 250 ? -15.463 9.930 8.692 1.00 74.12 250 THR A CA 1
ATOM 1859 C C . THR A 1 250 ? -14.375 8.986 8.176 1.00 74.12 250 THR A C 1
ATOM 1861 O O . THR A 1 250 ? -13.538 9.358 7.347 1.00 74.12 250 THR A O 1
ATOM 1864 N N . SER A 1 251 ? -14.416 7.720 8.601 1.00 75.75 251 SER A N 1
ATOM 1865 C CA . SER A 1 251 ? -13.544 6.671 8.046 1.00 75.75 251 SER A CA 1
ATOM 1866 C C . SER A 1 251 ? -13.636 6.606 6.511 1.00 75.75 251 SER A C 1
ATOM 1868 O O . SER A 1 251 ? -12.620 6.503 5.820 1.00 75.75 251 SER A O 1
ATOM 1870 N N . SER A 1 252 ? -14.843 6.796 5.960 1.00 76.00 252 SER A N 1
ATOM 1871 C CA . SER A 1 252 ? -15.072 6.857 4.513 1.00 76.00 252 SER A CA 1
ATOM 1872 C C . SER A 1 252 ? -14.373 8.047 3.851 1.00 76.00 252 SER A C 1
ATOM 1874 O O . SER A 1 252 ? -13.838 7.901 2.750 1.00 76.00 252 SER A O 1
ATOM 1876 N N . PHE A 1 253 ? -14.361 9.219 4.493 1.00 81.19 253 PHE A N 1
ATOM 1877 C CA . PHE A 1 253 ? -13.643 10.388 3.983 1.00 81.19 253 PHE A CA 1
ATOM 1878 C C . PHE A 1 253 ? -12.131 10.135 3.950 1.00 81.19 253 PHE A C 1
ATOM 1880 O O . PHE A 1 253 ? -11.488 10.377 2.928 1.00 81.19 253 PHE A O 1
ATOM 1887 N N . ALA A 1 254 ? -11.567 9.567 5.021 1.00 79.88 254 ALA A N 1
ATOM 1888 C CA . ALA A 1 254 ? -10.148 9.216 5.082 1.00 79.88 254 ALA A CA 1
ATOM 1889 C C . ALA A 1 254 ? -9.761 8.166 4.018 1.00 79.88 254 ALA A C 1
ATOM 1891 O O . ALA A 1 254 ? -8.720 8.287 3.370 1.00 79.88 254 ALA A O 1
ATOM 1892 N N . THR A 1 255 ? -10.627 7.179 3.768 1.00 82.06 255 THR A N 1
ATOM 1893 C CA . THR A 1 255 ? -10.477 6.219 2.662 1.00 82.06 255 THR A CA 1
ATOM 1894 C C . THR A 1 255 ? -10.501 6.914 1.293 1.00 82.06 255 THR A C 1
ATOM 1896 O O . THR A 1 255 ? -9.641 6.642 0.448 1.00 82.06 255 THR A O 1
ATOM 1899 N N . GLY A 1 256 ? -11.409 7.871 1.073 1.00 83.25 256 GLY A N 1
ATOM 1900 C CA . GLY A 1 256 ? -11.450 8.691 -0.146 1.00 83.25 256 GLY A CA 1
ATOM 1901 C C . GLY A 1 256 ? -10.197 9.555 -0.338 1.00 83.25 256 GLY A C 1
ATOM 1902 O O . GLY A 1 256 ? -9.672 9.651 -1.449 1.00 83.25 256 GLY A O 1
ATOM 1903 N N . TYR A 1 257 ? -9.658 10.115 0.747 1.00 83.38 257 TYR A N 1
ATOM 1904 C CA . TYR A 1 257 ? -8.406 10.873 0.732 1.00 83.38 257 TYR A CA 1
ATOM 1905 C C . TYR A 1 257 ? -7.224 10.012 0.267 1.00 83.38 257 TYR A C 1
ATOM 1907 O O . TYR A 1 257 ? -6.544 10.381 -0.694 1.00 83.38 257 TYR A O 1
ATOM 1915 N N . VAL A 1 258 ? -7.023 8.828 0.856 1.00 84.81 258 VAL A N 1
ATOM 1916 C CA . VAL A 1 258 ? -5.978 7.891 0.396 1.00 84.81 258 VAL A CA 1
ATOM 1917 C C . VAL A 1 258 ? -6.204 7.484 -1.059 1.00 84.81 258 VAL A C 1
ATOM 1919 O O . VAL A 1 258 ? -5.248 7.406 -1.836 1.00 84.81 258 VAL A O 1
ATOM 1922 N N . SER A 1 259 ? -7.468 7.317 -1.456 1.00 85.94 259 SER A N 1
ATOM 1923 C CA . SER A 1 259 ? -7.816 6.982 -2.835 1.00 85.94 259 SER A CA 1
ATOM 1924 C C . SER A 1 259 ? -7.345 8.055 -3.824 1.00 85.94 259 SER A C 1
ATOM 1926 O O . SER A 1 259 ? -6.744 7.750 -4.858 1.00 85.94 259 SER A O 1
ATOM 1928 N N . SER A 1 260 ? -7.542 9.329 -3.471 1.00 86.00 260 SER A N 1
ATOM 1929 C CA . SER A 1 260 ? -7.092 10.474 -4.269 1.00 86.00 260 SER A CA 1
ATOM 1930 C C . SER A 1 260 ? -5.565 10.556 -4.390 1.00 86.00 260 SER A C 1
ATOM 1932 O O . SER A 1 260 ? -5.052 10.806 -5.484 1.00 86.00 260 SER A O 1
ATOM 1934 N N . LEU A 1 261 ? -4.828 10.259 -3.311 1.00 84.25 261 LEU A N 1
ATOM 1935 C CA . LEU A 1 261 ? -3.364 10.200 -3.334 1.00 84.25 261 LEU A CA 1
ATOM 1936 C C . LEU A 1 261 ? -2.870 9.110 -4.292 1.00 84.25 261 LEU A C 1
ATOM 1938 O O . LEU A 1 261 ? -1.961 9.356 -5.087 1.00 84.25 261 LEU A O 1
ATOM 1942 N N . GLY A 1 262 ? -3.511 7.936 -4.286 1.00 85.50 262 GLY A N 1
ATOM 1943 C CA . GLY A 1 262 ? -3.219 6.851 -5.227 1.00 85.50 262 GLY A CA 1
ATOM 1944 C C . GLY A 1 262 ? -3.401 7.265 -6.693 1.00 85.50 262 GLY A C 1
ATOM 1945 O O . GLY A 1 262 ? -2.520 7.019 -7.525 1.00 85.50 262 GLY A O 1
ATOM 1946 N N . ILE A 1 263 ? -4.492 7.972 -7.009 1.00 87.50 263 ILE A N 1
ATOM 1947 C CA . ILE A 1 263 ? -4.745 8.519 -8.355 1.00 87.50 263 ILE A CA 1
ATOM 1948 C C . ILE A 1 263 ? -3.665 9.537 -8.739 1.00 87.50 263 ILE A C 1
ATOM 1950 O O . ILE A 1 263 ? -3.106 9.457 -9.836 1.00 87.50 263 ILE A O 1
ATOM 1954 N N . GLY A 1 264 ? -3.318 10.455 -7.832 1.00 86.06 264 GLY A N 1
ATOM 1955 C CA . GLY A 1 264 ? -2.243 11.427 -8.043 1.00 86.06 264 GLY A CA 1
ATOM 1956 C C . GLY A 1 264 ? -0.901 10.752 -8.338 1.00 86.06 264 GLY A C 1
ATOM 1957 O O . GLY A 1 264 ? -0.201 11.134 -9.279 1.00 86.06 264 GLY A O 1
ATOM 1958 N N . MET A 1 265 ? -0.573 9.680 -7.612 1.00 83.69 265 MET A N 1
ATOM 1959 C CA . MET A 1 265 ? 0.625 8.875 -7.865 1.00 83.69 265 MET A CA 1
ATOM 1960 C C . MET A 1 265 ? 0.584 8.177 -9.231 1.00 83.69 265 MET A C 1
ATOM 1962 O O . MET A 1 265 ? 1.607 8.129 -9.916 1.00 83.69 265 MET A O 1
ATOM 1966 N N . ALA A 1 266 ? -0.567 7.644 -9.651 1.00 86.75 266 ALA A N 1
ATOM 1967 C CA . ALA A 1 266 ? -0.718 7.008 -10.961 1.00 86.75 266 ALA A CA 1
ATOM 1968 C C . ALA A 1 266 ? -0.533 8.016 -12.108 1.00 86.75 266 ALA A C 1
ATOM 1970 O O . ALA A 1 266 ? 0.245 7.765 -13.034 1.00 86.75 266 ALA A O 1
ATOM 1971 N N . LEU A 1 267 ? -1.187 9.179 -12.016 1.00 86.56 267 LEU A N 1
ATOM 1972 C CA . LEU A 1 267 ? -1.090 10.253 -13.008 1.00 86.56 267 LEU A CA 1
ATOM 1973 C C . LEU A 1 267 ? 0.318 10.843 -13.076 1.00 86.56 267 LEU A C 1
ATOM 1975 O O . LEU A 1 267 ? 0.852 11.020 -14.170 1.00 86.56 267 LEU A O 1
ATOM 1979 N N . GLY A 1 268 ? 0.950 11.082 -11.924 1.00 82.88 268 GLY A N 1
ATOM 1980 C CA . GLY A 1 268 ? 2.333 11.550 -11.857 1.00 82.88 268 GLY A CA 1
ATOM 1981 C C . GLY A 1 268 ? 3.300 10.571 -12.525 1.00 82.88 268 GLY A C 1
ATOM 1982 O O . GLY A 1 268 ? 4.163 10.985 -13.299 1.00 82.88 268 GLY A O 1
ATOM 1983 N N . ARG A 1 269 ? 3.114 9.261 -12.309 1.00 83.38 269 ARG A N 1
ATOM 1984 C CA . ARG A 1 269 ? 3.928 8.218 -12.957 1.00 83.38 269 ARG A CA 1
ATOM 1985 C C . ARG A 1 269 ? 3.744 8.191 -14.471 1.00 83.38 269 ARG A C 1
ATOM 1987 O O . ARG A 1 269 ? 4.739 8.071 -15.177 1.00 83.38 269 ARG A O 1
ATOM 1994 N N . PHE A 1 270 ? 2.518 8.333 -14.974 1.00 83.62 270 PHE A N 1
ATOM 1995 C CA . PHE A 1 270 ? 2.258 8.386 -16.415 1.00 83.62 270 PHE A CA 1
ATOM 1996 C C . PHE A 1 270 ? 2.817 9.665 -17.057 1.00 83.62 270 PHE A C 1
ATOM 1998 O O . PHE A 1 270 ? 3.588 9.598 -18.017 1.00 83.62 270 PHE A O 1
ATOM 2005 N N . GLY A 1 271 ? 2.463 10.829 -16.506 1.00 83.06 271 GLY A N 1
ATOM 2006 C CA . GLY A 1 271 ? 2.842 12.128 -17.061 1.00 83.06 271 GLY A CA 1
ATOM 2007 C C . GLY A 1 271 ? 4.352 12.338 -17.062 1.00 83.06 271 GLY A C 1
ATOM 2008 O O . GLY A 1 271 ? 4.925 12.777 -18.061 1.00 83.06 271 GLY A O 1
ATOM 2009 N N . TRP A 1 272 ? 5.023 11.956 -15.976 1.00 78.81 272 TRP A N 1
ATOM 2010 C CA . TRP A 1 272 ? 6.463 12.152 -15.865 1.00 78.81 272 TRP A CA 1
ATOM 2011 C C . TRP A 1 272 ? 7.280 11.139 -16.661 1.00 78.81 272 TRP A C 1
ATOM 2013 O O . TRP A 1 272 ? 8.321 11.486 -17.214 1.00 78.81 272 TRP A O 1
ATOM 2023 N N . ALA A 1 273 ? 6.785 9.910 -16.806 1.00 81.12 273 ALA A N 1
ATOM 2024 C CA . ALA A 1 273 ? 7.387 8.928 -17.697 1.00 81.12 273 ALA A CA 1
ATOM 2025 C C . ALA A 1 273 ? 7.347 9.376 -19.165 1.00 81.12 273 ALA A C 1
ATOM 2027 O O . ALA A 1 273 ? 8.355 9.280 -19.864 1.00 81.12 273 ALA A O 1
ATOM 2028 N N . ALA A 1 274 ? 6.217 9.938 -19.608 1.00 81.25 274 ALA A N 1
ATOM 2029 C CA . ALA A 1 274 ? 6.087 10.508 -20.947 1.00 81.25 274 ALA A CA 1
ATOM 2030 C C . ALA A 1 274 ? 7.022 11.712 -21.160 1.00 81.25 274 ALA A C 1
ATOM 2032 O O . ALA A 1 274 ? 7.618 11.860 -22.228 1.00 81.25 274 ALA A O 1
ATOM 2033 N N . MET A 1 275 ? 7.169 12.565 -20.142 1.00 81.50 275 MET A N 1
ATOM 2034 C CA . MET A 1 275 ? 8.068 13.720 -20.195 1.00 81.50 275 MET A CA 1
ATOM 2035 C C . MET A 1 275 ? 9.548 13.303 -20.182 1.00 81.50 275 MET A C 1
ATOM 2037 O O . MET A 1 275 ? 10.364 13.892 -20.892 1.00 81.50 275 MET A O 1
ATOM 2041 N N . SER A 1 276 ? 9.899 12.261 -19.424 1.00 81.94 276 SER A N 1
ATOM 2042 C CA . SER A 1 276 ? 11.273 11.765 -19.313 1.00 81.94 276 SER A CA 1
ATOM 2043 C C . SER A 1 276 ? 11.823 11.246 -20.640 1.00 81.94 276 SER A C 1
ATOM 2045 O O . SER A 1 276 ? 12.971 11.544 -20.982 1.00 81.94 276 SER A O 1
ATOM 2047 N N . ASP A 1 277 ? 10.994 10.546 -21.419 1.00 78.06 277 ASP A N 1
ATOM 2048 C CA . ASP A 1 277 ? 11.381 10.062 -22.748 1.00 78.06 277 ASP A CA 1
ATOM 2049 C C . ASP A 1 277 ? 11.681 11.222 -23.719 1.00 78.06 277 ASP A C 1
ATOM 2051 O O . ASP A 1 277 ? 12.493 11.064 -24.626 1.00 78.06 277 ASP A O 1
ATOM 2055 N N . ARG A 1 278 ? 11.100 12.414 -23.504 1.00 79.12 278 ARG A N 1
ATOM 2056 C CA . ARG A 1 278 ? 11.367 13.616 -24.320 1.00 79.12 278 ARG A CA 1
ATOM 2057 C C . ARG A 1 278 ? 12.592 14.407 -23.863 1.00 79.12 278 ARG A C 1
ATOM 2059 O O . ARG A 1 278 ? 13.303 14.963 -24.691 1.00 79.12 278 ARG A O 1
ATOM 2066 N N . LEU A 1 279 ? 12.819 14.498 -22.553 1.00 78.19 279 LEU A N 1
ATOM 2067 C CA . LEU A 1 279 ? 13.893 15.311 -21.966 1.00 78.19 279 LEU A CA 1
ATOM 2068 C C . LEU A 1 279 ? 15.247 14.592 -21.908 1.00 78.19 279 LEU A C 1
ATOM 2070 O O . LEU A 1 279 ? 16.289 15.239 -21.777 1.00 78.19 279 LEU A O 1
ATOM 2074 N N . GLY A 1 280 ? 15.237 13.260 -21.963 1.00 72.75 280 GLY A N 1
ATOM 2075 C CA . GLY A 1 280 ? 16.414 12.427 -21.751 1.00 72.75 280 GLY A CA 1
ATOM 2076 C C . GLY A 1 280 ? 16.743 12.223 -20.265 1.00 72.75 280 GLY A C 1
ATOM 2077 O O . GLY A 1 280 ? 16.397 13.019 -19.386 1.00 72.75 280 GLY A O 1
ATOM 2078 N N . ARG A 1 281 ? 17.441 11.119 -19.961 1.00 68.94 281 ARG A N 1
ATOM 2079 C CA . ARG A 1 281 ? 17.631 10.617 -18.583 1.00 68.94 281 ARG A CA 1
ATOM 2080 C C . ARG A 1 281 ? 18.369 11.596 -17.665 1.00 68.94 281 ARG A C 1
ATOM 2082 O O . ARG A 1 281 ? 17.911 11.837 -16.553 1.00 68.94 281 ARG A O 1
ATOM 2089 N N . LYS A 1 282 ? 19.482 12.184 -18.122 1.00 69.19 282 LYS A N 1
ATOM 2090 C CA . LYS A 1 282 ? 20.305 13.095 -17.302 1.00 69.19 282 LYS A CA 1
ATOM 2091 C C . LYS A 1 282 ? 19.539 14.367 -16.915 1.00 69.19 282 LYS A C 1
ATOM 2093 O O . LYS A 1 282 ? 19.574 14.769 -15.756 1.00 69.19 282 LYS A O 1
ATOM 2098 N N . ASN A 1 283 ? 18.793 14.943 -17.857 1.00 72.94 283 ASN A N 1
ATOM 2099 C CA . ASN A 1 283 ? 17.994 16.146 -17.617 1.00 72.94 283 ASN A CA 1
ATOM 2100 C C . ASN A 1 283 ? 16.758 15.847 -16.762 1.00 72.94 283 ASN A C 1
ATOM 2102 O O . ASN A 1 283 ? 16.410 16.647 -15.901 1.00 72.94 283 ASN A O 1
ATOM 2106 N N . THR A 1 284 ? 16.143 14.670 -16.931 1.00 73.12 284 THR A N 1
ATOM 2107 C CA . THR A 1 284 ? 15.029 14.238 -16.072 1.00 73.12 284 THR A CA 1
ATOM 2108 C C . THR A 1 284 ? 15.467 14.142 -14.607 1.00 73.12 284 THR A C 1
ATOM 2110 O O . THR A 1 284 ? 14.765 14.632 -13.729 1.00 73.12 284 THR A O 1
ATOM 2113 N N . TYR A 1 285 ? 16.641 13.561 -14.324 1.00 70.19 285 TYR A N 1
ATOM 2114 C CA . TYR A 1 285 ? 17.176 13.485 -12.956 1.00 70.19 285 TYR A CA 1
ATOM 2115 C C . TYR A 1 285 ? 17.491 14.860 -12.357 1.00 70.19 285 TYR A C 1
ATOM 2117 O O . TYR A 1 285 ? 17.211 15.083 -11.182 1.00 70.19 285 TYR A O 1
ATOM 2125 N N . ALA A 1 286 ? 18.012 15.797 -13.153 1.00 69.44 286 ALA A N 1
ATOM 2126 C CA . ALA A 1 286 ? 18.215 17.172 -12.698 1.00 69.44 286 ALA A CA 1
ATOM 2127 C C . ALA A 1 286 ? 16.881 17.866 -12.356 1.00 69.44 286 ALA A C 1
ATOM 2129 O O . ALA A 1 286 ? 16.780 18.538 -11.332 1.00 69.44 286 ALA A O 1
ATOM 2130 N N . LEU A 1 287 ? 15.835 17.641 -13.159 1.00 69.81 287 LEU A N 1
ATOM 2131 C CA . LEU A 1 287 ? 14.485 18.142 -12.884 1.00 69.81 287 LEU A CA 1
ATOM 2132 C C . LEU A 1 287 ? 13.807 17.455 -11.693 1.00 69.81 287 LEU A C 1
ATOM 2134 O O . LEU A 1 287 ? 13.039 18.104 -10.996 1.00 69.81 287 LEU A O 1
ATOM 2138 N N . PHE A 1 288 ? 14.104 16.188 -11.394 1.00 67.12 288 PHE A N 1
ATOM 2139 C CA . PHE A 1 288 ? 13.625 15.552 -10.161 1.00 67.12 288 PHE A CA 1
ATOM 2140 C C . PHE A 1 288 ? 14.156 16.241 -8.898 1.00 67.12 288 PHE A C 1
ATOM 2142 O O . PHE A 1 288 ? 13.444 16.298 -7.899 1.00 67.12 288 PHE A O 1
ATOM 2149 N N . GLY A 1 289 ? 15.355 16.833 -8.951 1.00 64.94 289 GLY A N 1
ATOM 2150 C CA . GLY A 1 289 ? 15.855 17.707 -7.884 1.00 64.94 289 GLY A CA 1
ATOM 2151 C C . GLY A 1 289 ? 14.963 18.934 -7.637 1.00 64.94 289 GLY A C 1
ATOM 2152 O O . GLY A 1 289 ? 14.880 19.414 -6.510 1.00 64.94 289 GLY A O 1
ATOM 2153 N N . LEU A 1 290 ? 14.214 19.384 -8.653 1.00 62.16 290 LEU A N 1
ATOM 2154 C CA . LEU A 1 290 ? 13.185 20.427 -8.536 1.00 62.16 290 LEU A CA 1
ATOM 2155 C C . LEU A 1 290 ? 11.858 19.905 -7.947 1.00 62.16 290 LEU A C 1
ATOM 2157 O O . LEU A 1 290 ? 10.944 20.689 -7.713 1.00 62.16 290 LEU A O 1
ATOM 2161 N N . GLY A 1 291 ? 11.729 18.608 -7.655 1.00 62.31 291 GLY A N 1
ATOM 2162 C CA . GLY A 1 291 ? 10.591 18.074 -6.900 1.00 62.31 291 GLY A CA 1
ATOM 2163 C C . GLY A 1 291 ? 10.551 18.584 -5.455 1.00 62.31 291 GLY A C 1
ATOM 2164 O O . GLY A 1 291 ? 9.472 18.741 -4.891 1.00 62.31 291 GLY A O 1
ATOM 2165 N N . ILE A 1 292 ? 11.712 18.922 -4.882 1.00 64.56 292 ILE A N 1
ATOM 2166 C CA . ILE A 1 292 ? 11.846 19.474 -3.526 1.00 64.56 292 ILE A CA 1
ATOM 2167 C C . ILE A 1 292 ? 11.066 20.793 -3.371 1.00 64.56 292 ILE A C 1
ATOM 2169 O O . ILE A 1 292 ? 10.254 20.874 -2.452 1.00 64.56 292 ILE A O 1
ATOM 2173 N N . PRO A 1 293 ? 11.215 21.806 -4.252 1.00 64.69 293 PRO A N 1
ATOM 2174 C CA . PRO A 1 293 ? 10.400 23.014 -4.164 1.00 64.69 293 PRO A CA 1
ATOM 2175 C C . PRO A 1 293 ? 8.912 22.766 -4.434 1.00 64.69 293 PRO A C 1
ATOM 2177 O O . PRO A 1 293 ? 8.097 23.432 -3.816 1.00 64.69 293 PRO A O 1
ATOM 2180 N N . ILE A 1 294 ? 8.522 21.794 -5.269 1.00 66.75 294 ILE A N 1
ATOM 2181 C CA . ILE A 1 294 ? 7.096 21.467 -5.484 1.00 66.75 294 ILE A CA 1
ATOM 2182 C C . ILE A 1 294 ? 6.464 20.883 -4.212 1.00 66.75 294 ILE A C 1
ATOM 2184 O O . ILE A 1 294 ? 5.370 21.288 -3.828 1.00 66.75 294 ILE A O 1
ATOM 2188 N N . VAL A 1 295 ? 7.160 19.977 -3.522 1.00 67.31 295 VAL A N 1
ATOM 2189 C CA . VAL A 1 295 ? 6.720 19.476 -2.208 1.00 67.31 295 VAL A CA 1
ATOM 2190 C C . VAL A 1 295 ? 6.748 20.602 -1.168 1.00 67.31 295 VAL A C 1
ATOM 2192 O O . VAL A 1 295 ? 5.825 20.718 -0.367 1.00 67.31 295 VAL A O 1
ATOM 2195 N N . GLY A 1 296 ? 7.748 21.484 -1.228 1.00 65.19 296 GLY A N 1
ATOM 2196 C CA . GLY A 1 296 ? 7.845 22.682 -0.390 1.00 65.19 296 GLY A CA 1
ATOM 2197 C C . GLY A 1 296 ? 6.762 23.736 -0.654 1.00 65.19 296 GLY A C 1
ATOM 2198 O O . GLY A 1 296 ? 6.512 24.567 0.213 1.00 65.19 296 GLY A O 1
ATOM 2199 N N . LEU A 1 297 ? 6.078 23.689 -1.803 1.00 67.00 297 LEU A N 1
ATOM 2200 C CA . LEU A 1 297 ? 4.916 24.531 -2.096 1.00 67.00 297 LEU A CA 1
ATOM 2201 C C . LEU A 1 297 ? 3.628 23.988 -1.472 1.00 67.00 297 LEU A C 1
ATOM 2203 O O . LEU A 1 297 ? 2.689 24.763 -1.293 1.00 67.00 297 LEU A O 1
ATOM 2207 N N . ALA A 1 298 ? 3.561 22.704 -1.105 1.00 66.75 298 ALA A N 1
ATOM 2208 C CA . ALA A 1 298 ? 2.353 22.126 -0.518 1.00 66.75 298 ALA A CA 1
ATOM 2209 C C . ALA A 1 298 ? 1.892 22.878 0.751 1.00 66.75 298 ALA A C 1
ATOM 2211 O O . ALA A 1 298 ? 0.723 23.256 0.792 1.00 66.75 298 ALA A O 1
ATOM 2212 N N . PRO A 1 299 ? 2.772 23.236 1.713 1.00 67.12 299 PRO A N 1
ATOM 2213 C CA . PRO A 1 299 ? 2.394 24.094 2.840 1.00 67.12 299 PRO A CA 1
ATOM 2214 C C . PRO A 1 299 ? 1.819 25.456 2.417 1.00 67.12 299 PRO A C 1
ATOM 2216 O O . PRO A 1 299 ? 0.820 25.904 2.973 1.00 67.12 299 PRO A O 1
ATOM 2219 N N . THR A 1 300 ? 2.391 26.103 1.394 1.00 67.00 300 THR A N 1
ATOM 2220 C CA . THR A 1 300 ? 1.924 27.423 0.916 1.00 67.00 300 THR A CA 1
ATOM 2221 C C . THR A 1 300 ? 0.579 27.358 0.182 1.00 67.00 300 THR A C 1
ATOM 2223 O O . THR A 1 300 ? -0.252 28.257 0.315 1.00 67.00 300 THR A O 1
ATOM 2226 N N . LEU A 1 301 ? 0.322 26.275 -0.556 1.00 63.62 301 LEU A N 1
ATOM 2227 C CA . LEU A 1 301 ? -0.966 26.025 -1.208 1.00 63.62 301 LEU A CA 1
ATOM 2228 C C . LEU A 1 301 ? -2.051 25.707 -0.177 1.00 63.62 301 LEU A C 1
ATOM 2230 O O . LEU A 1 301 ? -3.169 26.203 -0.289 1.00 63.62 301 LEU A O 1
ATOM 2234 N N . CYS A 1 302 ? -1.699 24.955 0.867 1.00 59.94 302 CYS A N 1
ATOM 2235 C CA . CYS A 1 302 ? -2.566 24.760 2.020 1.00 59.94 302 CYS A CA 1
ATOM 2236 C C . CYS A 1 302 ? -2.886 26.119 2.671 1.00 59.94 302 CYS A C 1
ATOM 2238 O O . CYS A 1 302 ? -4.056 26.466 2.800 1.00 59.94 302 CYS A O 1
ATOM 2240 N N . HIS A 1 303 ? -1.889 26.959 2.965 1.00 57.53 303 HIS A N 1
ATOM 2241 C CA . HIS A 1 303 ? -2.128 28.272 3.579 1.00 57.53 303 HIS A CA 1
ATOM 2242 C C . HIS A 1 303 ? -3.027 29.193 2.733 1.00 57.53 303 HIS A C 1
ATOM 2244 O O . HIS A 1 303 ? -3.957 29.802 3.249 1.00 57.53 303 HIS A O 1
ATOM 2250 N N . THR A 1 304 ? -2.810 29.273 1.418 1.00 58.44 304 THR A N 1
ATOM 2251 C CA . THR A 1 304 ? -3.623 30.136 0.529 1.00 58.44 304 THR A CA 1
ATOM 2252 C C . THR A 1 304 ? -5.069 29.653 0.358 1.00 58.44 304 THR A C 1
ATOM 2254 O O . THR A 1 304 ? -5.962 30.453 0.057 1.00 58.44 304 THR A O 1
ATOM 2257 N N . SER A 1 305 ? -5.337 28.366 0.605 1.00 53.25 305 SER A N 1
ATOM 2258 C CA . SER A 1 305 ? -6.704 27.839 0.647 1.00 53.25 305 SER A CA 1
ATOM 2259 C C . SER A 1 305 ? -7.520 28.395 1.826 1.00 53.25 305 SER A C 1
ATOM 2261 O O . SER A 1 305 ? -8.725 28.592 1.672 1.00 53.25 305 SER A O 1
ATOM 2263 N N . ILE A 1 306 ? -6.874 28.767 2.944 1.00 50.53 306 ILE A N 1
ATOM 2264 C CA . ILE A 1 306 ? -7.520 29.443 4.089 1.00 50.53 306 ILE A CA 1
ATOM 2265 C C . ILE A 1 306 ? -7.977 30.855 3.694 1.00 50.53 306 ILE A C 1
ATOM 2267 O O . ILE A 1 306 ? -9.110 31.254 3.971 1.00 50.53 306 ILE A O 1
ATOM 2271 N N . ASP A 1 307 ? -7.112 31.609 3.013 1.00 45.84 307 ASP A N 1
ATOM 2272 C CA . ASP A 1 307 ? -7.352 33.023 2.688 1.00 45.84 307 ASP A CA 1
ATOM 2273 C C . ASP A 1 307 ? -8.412 33.215 1.591 1.00 45.84 307 ASP A C 1
ATOM 2275 O O . ASP A 1 307 ? -9.144 34.203 1.565 1.00 45.84 307 ASP A O 1
ATOM 2279 N N . THR A 1 308 ? -8.550 32.248 0.684 1.00 47.38 308 THR A N 1
ATOM 2280 C CA . THR A 1 308 ? -9.563 32.312 -0.386 1.00 47.38 308 THR A CA 1
ATOM 2281 C C . THR A 1 308 ? -10.982 32.108 0.163 1.00 47.38 308 THR A C 1
ATOM 2283 O O . THR A 1 308 ? -11.953 32.652 -0.362 1.00 47.38 308 THR A O 1
ATOM 2286 N N . VAL A 1 309 ? -11.109 31.359 1.259 1.00 45.41 309 VAL A N 1
ATOM 2287 C CA . VAL A 1 309 ? -12.381 31.075 1.937 1.00 45.41 309 VAL A CA 1
ATOM 2288 C C . VAL A 1 309 ? -12.845 32.271 2.769 1.00 45.41 309 VAL A C 1
ATOM 2290 O O . VAL A 1 309 ? -14.039 32.566 2.805 1.00 45.41 309 VAL A O 1
ATOM 2293 N N . SER A 1 310 ? -11.922 33.013 3.387 1.00 44.41 310 SER A N 1
ATOM 2294 C CA . SER A 1 310 ? -12.258 34.215 4.159 1.00 44.41 310 SER A CA 1
ATOM 2295 C C . SER A 1 310 ? -12.753 35.380 3.285 1.00 44.41 310 SER A C 1
ATOM 2297 O O . SER A 1 310 ? -13.464 36.247 3.789 1.00 44.41 310 SER A O 1
ATOM 2299 N N . GLY A 1 311 ? -12.473 35.373 1.974 1.00 44.56 311 GLY A N 1
ATOM 2300 C CA . GLY A 1 311 ? -13.032 36.316 0.992 1.00 44.56 311 GLY A CA 1
ATOM 2301 C C . GLY A 1 311 ? -14.443 35.973 0.479 1.00 44.56 311 GLY A C 1
ATOM 2302 O O . GLY A 1 311 ? -15.105 36.826 -0.111 1.00 44.56 311 GLY A O 1
ATOM 2303 N N . LEU A 1 312 ? -14.937 34.754 0.721 1.00 45.41 312 LEU A N 1
ATOM 2304 C CA . LEU A 1 312 ? -16.239 34.239 0.266 1.00 45.41 312 LEU A CA 1
ATOM 2305 C C . LEU A 1 312 ? -17.275 34.205 1.411 1.00 45.41 312 LEU A C 1
ATOM 2307 O O . LEU A 1 312 ? -18.015 33.237 1.572 1.00 45.41 312 LEU A O 1
ATOM 2311 N N . GLN A 1 313 ? -17.375 35.293 2.186 1.00 41.59 313 GLN A N 1
ATOM 2312 C CA . GLN A 1 313 ? -18.293 35.480 3.334 1.00 41.59 313 GLN A CA 1
ATOM 2313 C C . GLN A 1 313 ? -19.812 35.428 3.015 1.00 41.59 313 GLN A C 1
ATOM 2315 O O . GLN A 1 313 ? -20.626 35.907 3.799 1.00 41.59 313 GLN A O 1
ATOM 2320 N N . GLY A 1 314 ? -20.231 34.857 1.882 1.00 44.66 314 GLY A N 1
ATOM 2321 C CA . GLY A 1 314 ? -21.634 34.809 1.446 1.00 44.66 314 GLY A CA 1
ATOM 2322 C C . GLY A 1 314 ? -22.250 33.416 1.287 1.00 44.66 314 GLY A C 1
ATOM 2323 O O . GLY A 1 314 ? -23.455 33.330 1.067 1.00 44.66 314 GLY A O 1
ATOM 2324 N N . MET A 1 315 ? -21.485 32.323 1.378 1.00 38.31 315 MET A N 1
ATOM 2325 C CA . MET A 1 315 ? -22.030 30.966 1.220 1.00 38.31 315 MET A CA 1
ATOM 2326 C C . MET A 1 315 ? -21.720 30.132 2.461 1.00 38.31 315 MET A C 1
ATOM 2328 O O . MET A 1 315 ? -20.562 29.842 2.719 1.00 38.31 315 MET A O 1
ATOM 2332 N N . ASN A 1 316 ? -22.780 29.815 3.217 1.00 40.88 316 ASN A N 1
ATOM 2333 C CA . ASN A 1 316 ? -22.871 28.914 4.375 1.00 40.88 316 ASN A CA 1
ATOM 2334 C C . ASN A 1 316 ? -21.545 28.461 5.007 1.00 40.88 316 ASN A C 1
ATOM 2336 O O . ASN A 1 316 ? -20.802 27.659 4.446 1.00 40.88 316 ASN A O 1
ATOM 2340 N N . SER A 1 317 ? -21.347 28.915 6.243 1.00 45.16 317 SER A N 1
ATOM 2341 C CA . SER A 1 317 ? -20.305 28.553 7.202 1.00 45.16 317 SER A CA 1
ATOM 2342 C C . SER A 1 317 ? -20.268 27.052 7.530 1.00 45.16 317 SER A C 1
ATOM 2344 O O . SER A 1 317 ? -20.580 26.640 8.646 1.00 45.16 317 SER A O 1
ATOM 2346 N N . ASN A 1 318 ? -19.883 26.224 6.564 1.00 41.94 318 ASN A N 1
ATOM 2347 C CA . ASN A 1 318 ? -19.520 24.838 6.804 1.00 41.94 318 ASN A CA 1
ATOM 2348 C C . ASN A 1 318 ? -18.035 24.788 7.142 1.00 41.94 318 ASN A C 1
ATOM 2350 O O . ASN A 1 318 ? -17.211 25.298 6.397 1.00 41.94 318 ASN A O 1
ATOM 2354 N N . VAL A 1 319 ? -17.719 24.118 8.243 1.00 48.84 319 VAL A N 1
ATOM 2355 C CA . VAL A 1 319 ? -16.398 23.868 8.850 1.00 48.84 319 VAL A CA 1
ATOM 2356 C C . VAL A 1 319 ? -15.406 23.119 7.920 1.00 48.84 319 VAL A C 1
ATOM 2358 O O . VAL A 1 319 ? -14.235 22.946 8.249 1.00 48.84 319 VAL A O 1
ATOM 2361 N N . LEU A 1 320 ? -15.828 22.761 6.698 1.00 43.91 320 LEU A N 1
ATOM 2362 C CA . LEU A 1 320 ? -15.034 22.109 5.644 1.00 43.91 320 LEU A CA 1
ATOM 2363 C C . LEU A 1 320 ? -13.669 22.748 5.295 1.00 43.91 320 LEU A C 1
ATOM 2365 O O . LEU A 1 320 ? -12.741 21.991 5.020 1.00 43.91 320 LEU A O 1
ATOM 2369 N N . PRO A 1 321 ? -13.486 24.080 5.282 1.00 45.78 321 PRO A N 1
ATOM 2370 C CA . PRO A 1 321 ? -12.207 24.676 4.923 1.00 45.78 321 PRO A CA 1
ATOM 2371 C C . PRO A 1 321 ? -11.191 24.714 6.076 1.00 45.78 321 PRO A C 1
ATOM 2373 O O . PRO A 1 321 ? -10.008 24.880 5.809 1.00 45.78 321 PRO A O 1
ATOM 2376 N N . MET A 1 322 ? -11.596 24.500 7.338 1.00 42.50 322 MET A N 1
ATOM 2377 C CA . MET A 1 322 ? -10.654 24.427 8.476 1.00 42.50 322 MET A CA 1
ATOM 2378 C C . MET A 1 322 ? -9.969 23.056 8.599 1.00 42.50 322 MET A C 1
ATOM 2380 O O . MET A 1 322 ? -8.872 22.961 9.137 1.00 42.50 322 MET A O 1
ATOM 2384 N N . LEU A 1 323 ? -10.580 22.018 8.028 1.00 41.78 323 LEU A N 1
ATOM 2385 C CA . LEU A 1 323 ? -10.030 20.668 7.870 1.00 41.78 323 LEU A CA 1
ATOM 2386 C C . LEU A 1 323 ? -8.994 20.528 6.749 1.00 41.78 323 LEU A C 1
ATOM 2388 O O . LEU A 1 323 ? -8.224 19.572 6.719 1.00 41.78 323 LEU A O 1
ATOM 2392 N N . ALA A 1 324 ? -9.007 21.455 5.791 1.00 43.81 324 ALA A N 1
ATOM 2393 C CA . ALA A 1 324 ? -8.226 21.364 4.560 1.00 43.81 324 ALA A CA 1
ATOM 2394 C C . ALA A 1 324 ? -6.770 21.843 4.715 1.00 43.81 324 ALA A C 1
ATOM 2396 O O . ALA A 1 324 ? -5.998 21.802 3.757 1.00 43.81 324 ALA A O 1
ATOM 2397 N N . THR A 1 325 ? -6.369 22.254 5.919 1.00 45.47 325 THR A N 1
ATOM 2398 C CA . THR A 1 325 ? -5.046 22.812 6.196 1.00 45.47 325 THR A CA 1
ATOM 2399 C C . THR A 1 325 ? -4.371 22.070 7.321 1.00 45.47 325 THR A C 1
ATOM 2401 O O . THR A 1 325 ? -4.620 22.360 8.482 1.00 45.47 325 THR A O 1
ATOM 2404 N N . PHE A 1 326 ? -3.461 21.151 6.981 1.00 39.16 326 PHE A N 1
ATOM 2405 C CA . PHE A 1 326 ? -2.336 20.810 7.852 1.00 39.16 326 PHE A CA 1
ATOM 2406 C C . PHE A 1 326 ? -1.846 22.093 8.522 1.00 39.16 326 PHE A C 1
ATOM 2408 O O . PHE A 1 326 ? -1.354 22.987 7.831 1.00 39.16 326 PHE A O 1
ATOM 2415 N N . TYR A 1 327 ? -2.092 22.213 9.827 1.00 37.09 327 TYR A N 1
ATOM 2416 C CA . TYR A 1 327 ? -1.750 23.398 10.598 1.00 37.09 327 TYR A CA 1
ATOM 2417 C C . TYR A 1 327 ? -0.289 23.752 10.314 1.00 37.09 327 TYR A C 1
ATOM 2419 O O . TYR A 1 327 ? 0.586 22.885 10.376 1.00 37.09 327 TYR A O 1
ATOM 2427 N N . GLY A 1 328 ? -0.076 25.004 9.915 1.00 34.62 328 GLY A N 1
ATOM 2428 C CA . GLY A 1 328 ? 1.204 25.507 9.450 1.00 34.62 328 GLY A CA 1
ATOM 2429 C C . GLY A 1 328 ? 2.338 25.250 10.440 1.00 34.62 328 GLY A C 1
ATOM 2430 O O . GLY A 1 328 ? 2.187 25.433 11.649 1.00 34.62 328 GLY A O 1
ATOM 2431 N N . GLY A 1 329 ? 3.477 24.845 9.883 1.00 28.30 329 GLY A N 1
ATOM 2432 C CA . GLY A 1 329 ? 4.759 25.403 10.300 1.00 28.30 329 GLY A CA 1
ATOM 2433 C C . GLY A 1 329 ? 5.020 26.682 9.518 1.00 28.30 329 GLY A C 1
ATOM 2434 O O . GLY A 1 329 ? 4.530 26.760 8.366 1.00 28.30 329 GLY A O 1
#